Protein AF-A0A520I2W0-F1 (afdb_monomer)

Foldseek 3Di:
DDDWDWDWFFWAPVRHIDIDIPPQAVCLPVQVVVVVPFDWDADDDLAGDTWTAGDPCVCVRRVVVVCCCCCPTVVHNDDDDDDDDTDGDHDDDLQRHDLSNQDDDDPDQDPPDDDDDAFSDAPAWQFDWFKAFDVVRDRRRHPVCPVVVVVVVVVCCVPDDRRDSGHDDAADPGIHGTDGDTHDD

Sequence (185 aa):
MIRPAISARQIGTQAQPLAIVDNFHPDPDALRAFAATQAFEPGRNHYPGLRAALPPDYLAEVGPALAAVLSGVFYHNAAAALIDASYAMVTTPADRLTLAQRLPHVDAVDPGRIALVHYLSPESRDGTAFYRHRATGTETVDAARAADYYARLNAELAQGAPPARSYIAGPTPLFEQIAQVEARY

Secondary structure (DSSP, 8-state):
-PPPEEEEEEETTTTEEEEEEET-SS-HHHHHHHHTTSPPEE--TT--SEEEPPPTTHHHHHHHHHHHHHHHTS---SPPPP----EEE--S-GGG--SGGGS---S--STT---------SS----EEEEEETTT--SS--TTTHHHHHHHHHHHHHHSPPPPSS---S--SSEEEEEEE----

Solvent-accessible surface area (backbone atoms only — not comparable to full-atom values): 11572 Å² total; per-residue (Å²): 131,71,66,64,45,78,47,74,48,66,43,66,94,81,51,46,76,43,80,46,62,48,56,59,54,81,56,61,65,60,53,49,57,53,53,75,74,52,76,69,41,80,42,62,89,75,47,63,28,30,29,29,82,58,66,92,55,54,62,71,73,31,39,67,62,51,51,50,44,34,40,72,66,66,68,43,82,70,92,81,81,88,86,81,80,56,46,74,44,85,66,60,54,40,83,72,53,54,76,67,48,34,45,93,79,77,95,65,42,61,86,92,73,79,88,86,86,82,53,80,46,87,84,56,53,85,48,52,74,41,54,25,34,60,94,77,65,47,61,71,59,31,75,88,45,39,65,62,51,52,55,49,54,52,50,50,55,73,72,46,81,73,77,65,69,35,68,73,69,77,61,53,98,61,31,41,61,61,45,73,46,69,38,60,95

pLDDT: mean 93.94, std 5.13, range [59.34, 98.5]

Structure (mmCIF, N/CA/C/O backbone):
data_AF-A0A520I2W0-F1
#
_entry.id   AF-A0A520I2W0-F1
#
loop_
_atom_site.group_PDB
_atom_site.id
_atom_site.type_symbol
_atom_site.label_atom_id
_atom_site.label_alt_id
_atom_site.label_comp_id
_atom_site.label_asym_id
_atom_site.label_entity_id
_atom_site.label_seq_id
_atom_site.pdbx_PDB_ins_code
_atom_site.Cartn_x
_atom_site.Cartn_y
_atom_site.Cartn_z
_atom_site.occupancy
_atom_site.B_iso_or_equiv
_atom_site.auth_seq_id
_atom_site.auth_comp_id
_atom_site.auth_asym_id
_atom_site.auth_atom_id
_atom_site.pdbx_PDB_model_num
ATOM 1 N N . MET A 1 1 ? 5.948 -12.930 -24.747 1.00 59.34 1 MET A N 1
ATOM 2 C CA . MET A 1 1 ? 5.534 -11.746 -23.969 1.00 59.34 1 MET A CA 1
ATOM 3 C C . MET A 1 1 ? 4.499 -12.187 -22.963 1.00 59.34 1 MET A C 1
ATOM 5 O O . MET A 1 1 ? 3.447 -12.671 -23.376 1.00 59.34 1 MET A O 1
ATOM 9 N N . ILE A 1 2 ? 4.825 -12.082 -21.678 1.00 72.81 2 ILE A N 1
ATOM 10 C CA . ILE A 1 2 ? 3.853 -12.289 -20.609 1.00 72.81 2 ILE A CA 1
ATOM 11 C C . ILE A 1 2 ? 2.867 -11.116 -20.683 1.00 72.81 2 ILE A C 1
ATOM 13 O O . ILE A 1 2 ? 3.283 -9.973 -20.860 1.00 72.81 2 ILE A O 1
ATOM 17 N N . ARG A 1 3 ? 1.563 -11.401 -20.680 1.00 84.81 3 ARG A N 1
ATOM 18 C CA . ARG A 1 3 ? 0.525 -10.365 -20.730 1.00 84.81 3 ARG A CA 1
ATOM 19 C C . ARG A 1 3 ? -0.045 -10.165 -19.325 1.00 84.81 3 ARG A C 1
ATOM 21 O O . ARG A 1 3 ? -0.369 -11.176 -18.697 1.00 84.81 3 ARG A O 1
ATOM 28 N N . PRO A 1 4 ? -0.229 -8.913 -18.872 1.00 94.19 4 PRO A N 1
ATOM 29 C CA . PRO A 1 4 ? -0.910 -8.632 -17.616 1.00 94.19 4 PRO A CA 1
ATOM 30 C C . PRO A 1 4 ? -2.307 -9.257 -17.592 1.00 94.19 4 PRO A C 1
ATOM 32 O O . PRO A 1 4 ? -3.075 -9.120 -18.550 1.00 94.19 4 PRO A O 1
ATOM 35 N N . ALA A 1 5 ? -2.636 -9.933 -16.495 1.00 96.44 5 ALA A N 1
ATOM 36 C CA . ALA A 1 5 ? -3.961 -10.475 -16.237 1.00 96.44 5 ALA A CA 1
ATOM 37 C C . ALA A 1 5 ? -4.630 -9.626 -15.155 1.00 96.44 5 ALA A C 1
ATOM 39 O O . ALA A 1 5 ? -4.223 -9.638 -13.995 1.00 96.44 5 ALA A O 1
ATOM 40 N N . ILE A 1 6 ? -5.644 -8.859 -15.554 1.00 97.50 6 ILE A N 1
ATOM 41 C CA . ILE A 1 6 ? -6.350 -7.933 -14.669 1.00 97.50 6 ILE A CA 1
ATOM 42 C C . ILE A 1 6 ? -7.625 -8.608 -14.172 1.00 97.50 6 ILE A C 1
ATOM 44 O O . ILE A 1 6 ? -8.468 -9.028 -14.965 1.00 97.50 6 ILE A O 1
ATOM 48 N N . SER A 1 7 ? -7.785 -8.667 -12.855 1.00 97.56 7 SER A N 1
ATOM 49 C CA . SER A 1 7 ? -9.046 -9.004 -12.201 1.00 97.56 7 SER A CA 1
ATOM 50 C C . SER A 1 7 ? -9.452 -7.882 -11.252 1.00 97.56 7 SER A C 1
ATOM 52 O O . SER A 1 7 ? -8.621 -7.095 -10.797 1.00 97.56 7 SER A O 1
ATOM 54 N N . ALA A 1 8 ? -10.747 -7.778 -10.976 1.00 97.56 8 ALA A N 1
ATOM 55 C CA . ALA A 1 8 ? -11.279 -6.752 -10.098 1.00 97.56 8 ALA A CA 1
ATOM 56 C C . ALA A 1 8 ? -12.371 -7.318 -9.201 1.00 97.56 8 ALA A C 1
ATOM 58 O O . ALA A 1 8 ? -13.107 -8.231 -9.581 1.00 97.56 8 ALA A O 1
ATOM 59 N N . ARG A 1 9 ? -12.486 -6.744 -8.008 1.00 97.50 9 ARG A N 1
ATOM 60 C CA . ARG A 1 9 ? -13.594 -6.993 -7.087 1.00 97.50 9 ARG A CA 1
ATOM 61 C C . ARG A 1 9 ? -13.874 -5.751 -6.259 1.00 97.50 9 ARG A C 1
ATOM 63 O O . ARG A 1 9 ? -13.062 -4.833 -6.209 1.00 97.50 9 ARG A O 1
ATOM 70 N N . GLN A 1 10 ? -15.015 -5.748 -5.590 1.00 97.75 10 GLN A N 1
ATOM 71 C CA . GLN A 1 10 ? -15.357 -4.730 -4.606 1.00 97.75 10 GLN A CA 1
ATOM 72 C C . GLN A 1 10 ? -15.062 -5.248 -3.197 1.00 97.75 10 GLN A C 1
ATOM 74 O O . GLN A 1 10 ? -15.215 -6.443 -2.932 1.00 97.75 10 GLN A O 1
ATOM 79 N N . ILE A 1 11 ? -14.625 -4.359 -2.306 1.00 97.44 11 ILE A N 1
ATOM 80 C CA . ILE A 1 11 ? -14.337 -4.674 -0.903 1.00 97.44 11 ILE A CA 1
ATOM 81 C C . ILE A 1 11 ? -15.127 -3.770 0.044 1.00 97.44 11 ILE A C 1
ATOM 83 O O . ILE A 1 11 ? -15.449 -2.626 -0.285 1.00 97.44 11 ILE A O 1
ATOM 87 N N . GLY A 1 12 ? -15.410 -4.292 1.238 1.00 97.19 12 GLY A N 1
ATOM 88 C CA . GLY A 1 12 ? -16.155 -3.573 2.267 1.00 97.19 12 GLY A CA 1
ATOM 89 C C . GLY A 1 12 ? -17.640 -3.375 1.942 1.00 97.19 12 GLY A C 1
ATOM 90 O O . GLY A 1 12 ? -18.151 -3.779 0.900 1.00 97.19 12 GLY A O 1
ATOM 91 N N . THR A 1 13 ? -18.338 -2.731 2.867 1.00 96.75 13 THR A N 1
ATOM 92 C CA . THR A 1 13 ? -19.725 -2.259 2.715 1.00 96.75 13 THR A CA 1
ATOM 93 C C . THR A 1 13 ? -19.883 -1.080 1.748 1.00 96.75 13 THR A C 1
ATOM 95 O O . THR A 1 13 ? -20.939 -0.922 1.143 1.00 96.75 13 THR A O 1
ATOM 98 N N . GLN A 1 14 ? -18.841 -0.266 1.572 1.00 95.19 14 GLN A N 1
ATOM 99 C CA . GLN A 1 14 ? -18.777 0.871 0.654 1.00 95.19 14 GLN A CA 1
ATOM 100 C C . GLN A 1 14 ? -18.392 0.444 -0.769 1.00 95.19 14 GLN A C 1
ATOM 102 O O . GLN A 1 14 ? -18.220 1.307 -1.629 1.00 95.19 14 GLN A O 1
ATOM 107 N N . ALA A 1 15 ? -18.242 -0.867 -1.004 1.00 96.31 15 ALA A N 1
ATOM 108 C CA . ALA A 1 15 ? -17.988 -1.475 -2.303 1.00 96.31 15 ALA A CA 1
ATOM 109 C C . ALA A 1 15 ? -16.826 -0.821 -3.075 1.00 96.31 15 ALA A C 1
ATOM 111 O O . ALA A 1 15 ? -16.910 -0.609 -4.288 1.00 96.31 15 ALA A O 1
ATOM 112 N N . GLN A 1 16 ? -15.738 -0.486 -2.370 1.00 95.81 16 GLN A N 1
ATOM 113 C CA . GLN A 1 16 ? -14.586 0.167 -2.987 1.00 95.81 16 GLN A CA 1
ATOM 114 C C . GLN A 1 16 ? -13.940 -0.764 -4.021 1.00 95.81 16 GLN A C 1
ATOM 116 O O . GLN A 1 16 ? -13.758 -1.952 -3.730 1.00 95.81 16 GLN A O 1
ATOM 121 N N . PRO A 1 17 ? -13.604 -0.263 -5.223 1.00 97.00 17 PRO A N 1
ATOM 122 C CA . PRO A 1 17 ? -12.982 -1.072 -6.258 1.00 97.00 17 PRO A CA 1
ATOM 123 C C . PRO A 1 17 ? -11.547 -1.443 -5.875 1.00 97.00 17 PRO A C 1
ATOM 125 O O . PRO A 1 17 ? -10.761 -0.610 -5.428 1.00 97.00 17 PRO A O 1
ATOM 128 N N . LEU A 1 18 ? -11.201 -2.705 -6.107 1.00 98.00 18 LEU A N 1
ATOM 129 C CA . LEU A 1 18 ? -9.871 -3.263 -5.921 1.00 98.00 18 LEU A CA 1
ATOM 130 C C . LEU A 1 18 ? -9.468 -4.001 -7.198 1.00 98.00 18 LEU A C 1
ATOM 132 O O . LEU A 1 18 ? -10.129 -4.965 -7.591 1.00 98.00 18 LEU A O 1
ATOM 136 N N . ALA A 1 19 ? -8.376 -3.557 -7.817 1.00 98.25 19 ALA A N 1
ATOM 137 C CA . ALA A 1 19 ? -7.756 -4.217 -8.959 1.00 98.25 19 ALA A CA 1
ATOM 138 C C . ALA A 1 19 ? -6.602 -5.116 -8.498 1.00 98.25 19 ALA A C 1
ATOM 140 O O . ALA A 1 19 ? -5.820 -4.735 -7.629 1.00 98.25 19 ALA A O 1
ATOM 141 N N . ILE A 1 20 ? -6.482 -6.290 -9.111 1.00 98.00 20 ILE A N 1
ATOM 142 C CA . ILE A 1 20 ? -5.361 -7.216 -8.943 1.00 98.00 20 ILE A CA 1
ATOM 143 C C . ILE A 1 20 ? -4.796 -7.470 -10.337 1.00 98.00 20 ILE A C 1
ATOM 145 O O . ILE A 1 20 ? -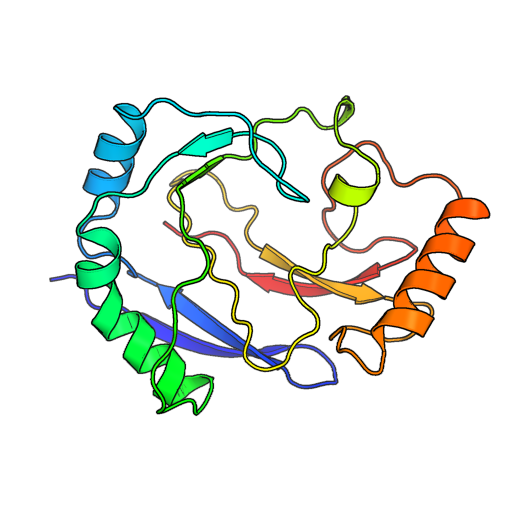5.546 -7.835 -11.247 1.00 98.00 20 ILE A O 1
ATOM 149 N N . VAL A 1 21 ? -3.492 -7.254 -10.504 1.00 97.56 21 VAL A N 1
ATOM 150 C CA . VAL A 1 21 ? -2.807 -7.426 -11.787 1.00 97.56 21 VAL A CA 1
ATOM 151 C C . VAL A 1 21 ? -1.700 -8.456 -11.627 1.00 97.56 21 VAL A C 1
ATOM 153 O O . VAL A 1 21 ? -0.629 -8.145 -11.115 1.00 97.56 21 VAL A O 1
ATOM 156 N N . ASP A 1 22 ? -1.969 -9.681 -12.069 1.00 96.00 22 ASP A N 1
ATOM 157 C CA . ASP A 1 22 ? -0.939 -10.713 -12.180 1.00 96.00 22 ASP A CA 1
ATOM 158 C C . ASP A 1 22 ? -0.114 -10.463 -13.452 1.00 96.00 22 ASP A C 1
ATOM 160 O O . ASP A 1 22 ? -0.630 -9.939 -14.447 1.00 96.00 22 ASP A O 1
ATOM 164 N N . ASN A 1 23 ? 1.161 -10.864 -13.445 1.00 94.75 23 ASN A N 1
ATOM 165 C CA . ASN A 1 23 ? 2.096 -10.626 -14.549 1.00 94.75 23 ASN A CA 1
ATOM 166 C C . ASN A 1 23 ? 2.242 -9.134 -14.915 1.00 94.75 23 ASN A C 1
ATOM 168 O O . ASN A 1 23 ? 2.185 -8.757 -16.089 1.00 94.75 23 ASN A O 1
ATOM 172 N N . PHE A 1 24 ? 2.352 -8.274 -13.899 1.00 96.06 24 PHE A N 1
ATOM 173 C CA . PHE A 1 24 ? 2.289 -6.821 -14.062 1.00 96.06 24 PHE A CA 1
ATOM 174 C C . PHE A 1 24 ? 3.468 -6.240 -14.857 1.00 96.06 24 PHE A C 1
ATOM 176 O O . PHE A 1 24 ? 3.260 -5.369 -15.702 1.00 96.06 24 PHE A O 1
ATOM 183 N N . HIS A 1 25 ? 4.683 -6.739 -14.613 1.00 95.50 25 HIS A N 1
ATOM 184 C CA . HIS A 1 25 ? 5.900 -6.336 -15.316 1.00 95.50 25 HIS A CA 1
ATOM 185 C C . HIS A 1 25 ? 6.343 -7.416 -16.315 1.00 95.50 25 HIS A C 1
ATOM 187 O O . HIS A 1 25 ? 6.259 -8.600 -15.984 1.00 95.50 25 HIS A O 1
ATOM 193 N N . PRO A 1 26 ? 6.842 -7.058 -17.514 1.00 93.25 26 PRO A N 1
ATOM 194 C CA . PRO A 1 26 ? 7.310 -8.042 -18.493 1.00 93.25 26 PRO A CA 1
ATOM 195 C C . PRO A 1 26 ? 8.554 -8.823 -18.041 1.00 93.25 26 PRO A C 1
ATOM 197 O O . PRO A 1 26 ? 8.730 -9.963 -18.469 1.00 93.25 26 PRO A O 1
ATOM 200 N N . ASP A 1 27 ? 9.391 -8.217 -17.195 1.00 95.19 27 ASP A N 1
ATOM 201 C CA . ASP A 1 27 ? 10.601 -8.825 -16.631 1.00 95.19 27 ASP A CA 1
ATOM 202 C C . ASP A 1 27 ? 10.787 -8.401 -15.160 1.00 95.19 27 ASP A C 1
ATOM 204 O O . ASP A 1 27 ? 11.441 -7.395 -14.868 1.00 95.19 27 ASP A O 1
ATOM 208 N N . PRO A 1 28 ? 10.136 -9.080 -14.202 1.00 94.75 28 PRO A N 1
ATOM 209 C CA . PRO A 1 28 ? 10.262 -8.732 -12.792 1.00 94.75 28 PRO A CA 1
ATOM 210 C C . PRO A 1 28 ? 11.617 -9.157 -12.197 1.00 94.75 28 PRO A C 1
ATOM 212 O O . PRO A 1 28 ? 11.970 -8.702 -11.105 1.00 94.75 28 PRO A O 1
ATOM 215 N N . ASP A 1 29 ? 12.388 -10.024 -12.863 1.00 96.00 29 ASP A N 1
ATOM 216 C CA . ASP A 1 29 ? 13.719 -10.444 -12.403 1.00 96.00 29 ASP A CA 1
ATOM 217 C C . ASP A 1 29 ? 14.751 -9.346 -12.683 1.00 96.00 29 ASP A C 1
ATOM 219 O O . ASP A 1 29 ? 15.567 -9.033 -11.810 1.00 96.00 29 ASP A O 1
ATOM 223 N N . ALA A 1 30 ? 14.657 -8.673 -13.835 1.00 96.12 30 ALA A N 1
ATOM 224 C CA . ALA A 1 30 ? 15.461 -7.489 -14.136 1.00 96.12 30 ALA A CA 1
ATOM 225 C C . ALA A 1 30 ? 15.242 -6.359 -13.114 1.00 96.12 30 ALA A C 1
ATOM 227 O O . ALA A 1 30 ? 16.210 -5.730 -12.679 1.00 96.12 30 ALA A O 1
ATOM 228 N N . LEU A 1 31 ? 14.002 -6.144 -12.653 1.00 97.00 31 LEU A N 1
ATOM 229 C CA . LEU A 1 31 ? 13.715 -5.170 -11.590 1.00 97.00 31 LEU A CA 1
ATOM 230 C C . LEU A 1 31 ? 14.435 -5.516 -10.284 1.00 97.00 31 LEU A C 1
ATOM 232 O O . LEU A 1 31 ? 15.017 -4.641 -9.644 1.00 97.00 31 LEU A O 1
ATOM 236 N N . ARG A 1 32 ? 14.443 -6.795 -9.893 1.00 96.69 32 ARG A N 1
ATOM 237 C CA . ARG A 1 32 ? 15.161 -7.254 -8.694 1.00 96.69 32 ARG A CA 1
ATOM 238 C C . ARG A 1 32 ? 16.670 -7.101 -8.849 1.00 96.69 32 ARG A C 1
ATOM 240 O O . ARG A 1 32 ? 17.327 -6.639 -7.916 1.00 96.69 32 ARG A O 1
ATOM 247 N N . ALA A 1 33 ? 17.211 -7.448 -10.016 1.00 97.19 33 ALA A N 1
ATOM 248 C CA . ALA A 1 33 ? 18.625 -7.261 -10.321 1.00 97.19 33 ALA A CA 1
ATOM 249 C C . ALA A 1 33 ? 19.020 -5.779 -10.240 1.00 97.19 33 ALA A C 1
ATOM 251 O O . ALA A 1 33 ? 20.020 -5.450 -9.609 1.00 97.19 33 ALA A O 1
ATOM 252 N N . PHE A 1 34 ? 18.199 -4.879 -10.791 1.00 97.81 34 PHE A N 1
ATOM 253 C CA . PHE A 1 34 ? 18.407 -3.438 -10.674 1.00 97.81 34 PHE A CA 1
ATOM 254 C C . PHE A 1 34 ? 18.290 -2.954 -9.225 1.00 97.81 34 PHE A C 1
ATOM 256 O O . PHE A 1 34 ? 19.108 -2.153 -8.779 1.00 97.81 34 PHE A O 1
ATOM 263 N N . ALA A 1 35 ? 17.299 -3.436 -8.468 1.00 97.06 35 ALA A N 1
ATOM 264 C CA . ALA A 1 35 ? 17.145 -3.088 -7.058 1.00 97.06 35 ALA A CA 1
ATOM 265 C C . ALA A 1 35 ? 18.404 -3.459 -6.256 1.00 97.06 35 ALA A C 1
ATOM 267 O O . ALA A 1 35 ? 18.859 -2.664 -5.439 1.00 97.06 35 ALA A O 1
ATOM 268 N N . ALA A 1 36 ? 19.025 -4.609 -6.540 1.00 96.56 36 ALA A N 1
ATOM 269 C CA . ALA A 1 36 ? 20.257 -5.046 -5.881 1.00 96.56 36 ALA A CA 1
ATOM 270 C C . ALA A 1 36 ? 21.469 -4.124 -6.129 1.00 96.56 36 ALA A C 1
ATOM 272 O O . ALA A 1 36 ? 22.441 -4.195 -5.378 1.00 96.56 36 ALA A O 1
ATOM 273 N N . THR A 1 37 ? 21.425 -3.248 -7.140 1.00 96.94 37 THR A N 1
ATOM 274 C CA . THR A 1 37 ? 22.477 -2.248 -7.392 1.00 96.94 37 THR A CA 1
ATOM 275 C C . THR A 1 37 ? 22.183 -0.886 -6.763 1.00 96.94 37 THR A C 1
ATOM 277 O O . THR A 1 37 ? 23.006 0.020 -6.891 1.00 96.94 37 THR A O 1
ATOM 280 N N . GLN A 1 38 ? 21.019 -0.696 -6.134 1.00 97.25 38 GLN A N 1
ATOM 281 C CA . GLN A 1 38 ? 20.628 0.596 -5.571 1.00 97.25 38 GLN A CA 1
ATOM 282 C C . GLN A 1 38 ? 21.118 0.778 -4.135 1.00 97.25 38 GLN A C 1
ATOM 284 O O . GLN A 1 38 ? 21.171 -0.161 -3.341 1.00 97.25 38 GLN A O 1
ATOM 289 N N . ALA A 1 39 ? 21.391 2.032 -3.779 1.00 95.44 39 ALA A N 1
ATOM 290 C CA . ALA A 1 39 ? 21.514 2.432 -2.387 1.00 95.44 39 ALA A CA 1
ATOM 291 C C . ALA A 1 39 ? 20.113 2.609 -1.788 1.00 95.44 39 ALA A C 1
ATOM 293 O O . ALA A 1 39 ? 19.331 3.452 -2.230 1.00 95.44 39 ALA A O 1
ATOM 294 N N . PHE A 1 40 ? 19.797 1.789 -0.790 1.00 96.56 40 PHE A N 1
ATOM 295 C CA . PHE A 1 40 ? 18.552 1.881 -0.045 1.00 96.56 40 PHE A CA 1
ATOM 296 C C . PHE A 1 40 ? 18.708 2.842 1.131 1.00 96.56 40 PHE A C 1
ATOM 298 O O . PHE A 1 40 ? 19.599 2.688 1.964 1.00 96.56 40 PHE A O 1
ATOM 305 N N . GLU A 1 41 ? 17.796 3.799 1.215 1.00 95.00 41 GLU A N 1
ATOM 306 C CA . GLU A 1 41 ? 17.757 4.835 2.244 1.00 95.00 41 GLU A CA 1
ATOM 307 C C . GLU A 1 41 ? 16.580 4.586 3.198 1.00 95.00 41 GLU A C 1
ATOM 309 O O . GLU A 1 41 ? 15.617 3.907 2.819 1.00 95.00 41 GLU A O 1
ATOM 314 N N . PRO A 1 42 ? 16.601 5.129 4.429 1.00 93.00 42 PRO A N 1
ATOM 315 C CA . PRO A 1 42 ? 15.457 5.054 5.328 1.00 93.00 42 PRO A CA 1
ATOM 316 C C . PRO A 1 42 ? 14.155 5.520 4.662 1.00 93.00 42 PRO A C 1
ATOM 318 O O . PRO A 1 42 ? 14.101 6.549 3.982 1.00 93.00 42 PRO A O 1
ATOM 321 N N . GLY A 1 43 ? 13.089 4.748 4.879 1.00 84.88 43 GLY A N 1
ATOM 322 C CA . GLY A 1 43 ? 11.741 5.077 4.435 1.00 84.88 43 GLY A CA 1
ATOM 323 C C . GLY A 1 43 ? 11.208 6.375 5.050 1.00 84.88 43 GLY A C 1
ATOM 324 O O . GLY A 1 43 ? 11.809 6.985 5.935 1.00 84.88 43 GLY A O 1
ATOM 325 N N . ARG A 1 44 ? 10.043 6.811 4.567 1.00 82.56 44 ARG A N 1
ATOM 326 C CA . ARG A 1 44 ? 9.380 8.050 5.002 1.00 82.56 44 ARG A CA 1
ATOM 327 C C . ARG A 1 44 ? 7.957 7.753 5.473 1.00 82.56 44 ARG A C 1
ATOM 329 O O . ARG A 1 44 ? 7.345 6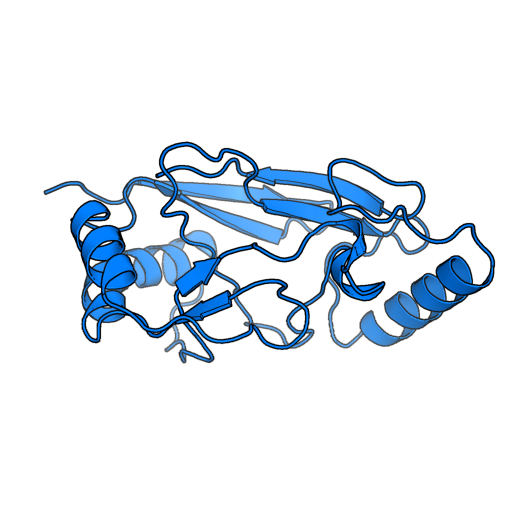.776 5.044 1.00 82.56 44 ARG A O 1
ATOM 336 N N . ASN A 1 45 ? 7.407 8.660 6.279 1.00 78.38 45 ASN A N 1
ATOM 337 C CA . ASN A 1 45 ? 6.015 8.644 6.736 1.00 78.38 45 ASN A CA 1
ATOM 338 C C . ASN A 1 45 ? 5.645 7.337 7.469 1.00 78.38 45 ASN A C 1
ATOM 340 O O . ASN A 1 45 ? 6.370 6.885 8.354 1.00 78.38 45 ASN A O 1
ATOM 344 N N . HIS A 1 46 ? 4.502 6.746 7.117 1.00 79.56 46 HIS A N 1
ATOM 345 C CA . HIS A 1 46 ? 3.948 5.545 7.740 1.00 79.56 46 HIS A CA 1
ATOM 346 C C . HIS A 1 46 ? 4.585 4.238 7.250 1.00 79.56 46 HIS A C 1
ATOM 348 O O . HIS A 1 46 ? 4.270 3.185 7.791 1.00 79.56 46 HIS A O 1
ATOM 354 N N . TYR A 1 47 ? 5.506 4.290 6.283 1.00 85.31 47 TYR A N 1
ATOM 355 C CA . TYR A 1 47 ? 6.132 3.108 5.694 1.00 85.31 47 TYR A CA 1
ATOM 356 C C . TYR A 1 47 ? 7.457 2.784 6.400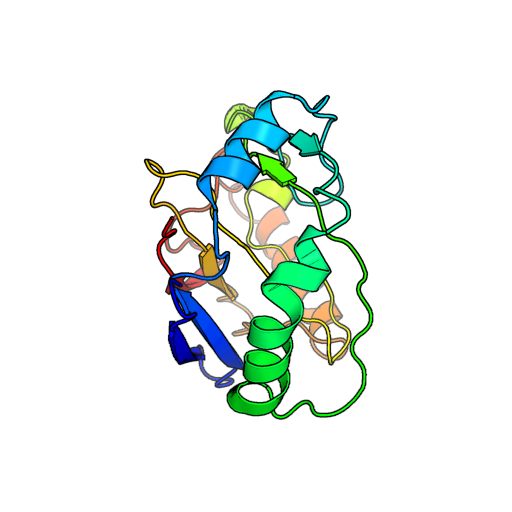 1.00 85.31 47 TYR A C 1
ATOM 358 O O . TYR A 1 47 ? 8.431 3.524 6.229 1.00 85.31 47 TYR A O 1
ATOM 366 N N . PRO A 1 48 ? 7.524 1.715 7.217 1.00 89.69 48 PRO A N 1
ATOM 367 C CA . PRO A 1 48 ? 8.765 1.298 7.858 1.00 89.69 48 PRO A CA 1
ATOM 368 C C . PRO A 1 48 ? 9.764 0.722 6.849 1.00 89.69 48 PRO A C 1
ATOM 370 O O . PRO A 1 48 ? 9.397 0.226 5.786 1.00 89.69 48 PRO A O 1
ATOM 373 N N . GLY A 1 49 ? 11.037 0.716 7.236 1.00 94.31 49 GLY A N 1
ATOM 374 C CA . GLY A 1 49 ? 12.111 0.073 6.491 1.00 94.31 49 GLY A CA 1
ATOM 375 C C . GLY A 1 49 ? 12.841 1.009 5.536 1.00 94.31 49 GLY A C 1
ATOM 376 O O . GLY A 1 49 ? 13.233 2.110 5.927 1.00 94.31 49 GLY A O 1
ATOM 377 N N . LEU A 1 50 ? 13.084 0.535 4.316 1.00 95.62 50 LEU A N 1
ATOM 378 C CA . LEU A 1 50 ? 13.979 1.162 3.348 1.00 95.62 50 LEU A CA 1
ATOM 379 C C . LEU A 1 50 ? 13.286 1.441 2.014 1.00 95.62 50 LEU A C 1
ATOM 381 O O . LEU A 1 50 ? 12.357 0.729 1.629 1.00 95.62 50 LEU A O 1
ATOM 385 N N . ARG A 1 51 ? 13.775 2.445 1.283 1.00 96.44 51 ARG A N 1
ATOM 386 C CA . ARG A 1 51 ? 13.299 2.822 -0.053 1.00 96.44 51 ARG A CA 1
ATOM 387 C C . ARG A 1 51 ? 14.461 3.103 -1.005 1.00 96.44 51 ARG A C 1
ATOM 389 O O . ARG A 1 51 ? 15.529 3.525 -0.573 1.00 96.44 51 ARG A O 1
ATOM 396 N N . ALA A 1 52 ? 14.230 2.897 -2.299 1.00 96.88 52 ALA A N 1
ATOM 397 C CA . ALA A 1 52 ? 15.185 3.217 -3.362 1.00 96.88 52 ALA A CA 1
ATOM 398 C C . ALA A 1 52 ? 14.464 3.655 -4.646 1.00 96.88 52 ALA A C 1
ATOM 400 O O . ALA A 1 52 ? 13.283 3.358 -4.838 1.00 96.88 52 ALA A O 1
ATOM 401 N N . ALA A 1 53 ? 15.166 4.364 -5.530 1.00 95.81 53 ALA A N 1
ATOM 402 C CA . ALA A 1 53 ? 14.613 4.803 -6.809 1.00 95.81 53 ALA A CA 1
ATOM 403 C C . ALA A 1 53 ? 14.309 3.616 -7.741 1.00 95.81 53 ALA A C 1
ATOM 405 O O . ALA A 1 53 ? 15.025 2.614 -7.744 1.00 95.81 53 ALA A O 1
ATOM 406 N N . LEU A 1 54 ? 13.248 3.748 -8.538 1.00 97.00 54 LEU A N 1
ATOM 407 C CA . LEU A 1 54 ? 12.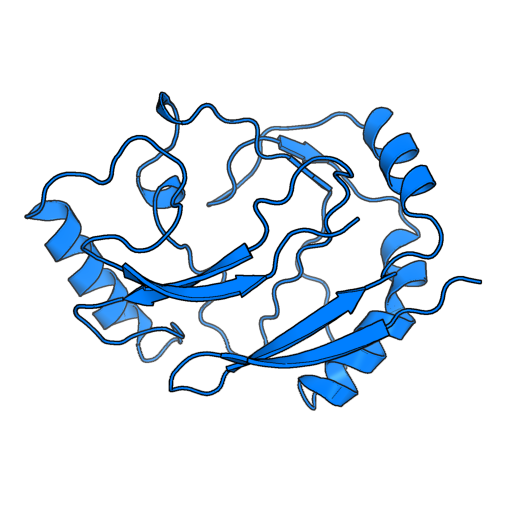912 2.794 -9.596 1.00 97.00 54 LEU A CA 1
ATOM 408 C C . LEU A 1 54 ? 13.785 3.023 -10.843 1.00 97.00 54 LEU A C 1
ATOM 410 O O . LEU A 1 54 ? 14.311 4.127 -11.020 1.00 97.00 54 LEU A O 1
ATOM 414 N N . PRO A 1 55 ? 13.903 2.020 -11.731 1.00 97.19 55 PRO A N 1
ATOM 415 C CA . PRO A 1 55 ? 14.419 2.218 -13.077 1.00 97.19 55 PRO A CA 1
ATOM 416 C C . PRO A 1 55 ? 13.653 3.337 -13.805 1.00 97.19 55 PRO A C 1
ATOM 418 O O . PRO A 1 55 ? 12.431 3.432 -13.644 1.00 97.19 55 PRO A O 1
ATOM 421 N N . PRO A 1 56 ? 14.324 4.180 -14.611 1.00 93.94 56 PRO A N 1
ATOM 422 C CA . PRO A 1 56 ? 13.672 5.290 -15.314 1.00 93.94 56 PRO A CA 1
ATOM 423 C C . PRO A 1 56 ? 12.544 4.871 -16.270 1.00 93.94 56 PRO A C 1
ATOM 425 O O . PRO A 1 56 ? 11.627 5.648 -16.527 1.00 93.94 56 PRO A O 1
ATOM 428 N N . ASP A 1 57 ? 12.618 3.657 -16.804 1.00 95.25 57 ASP A N 1
ATOM 429 C CA . ASP A 1 57 ? 11.688 3.060 -17.761 1.00 95.25 57 ASP A CA 1
ATOM 430 C C . ASP A 1 57 ? 10.515 2.314 -17.112 1.00 95.25 57 ASP A C 1
ATOM 432 O O . ASP A 1 57 ? 9.518 2.074 -17.793 1.00 95.25 57 ASP A O 1
ATOM 436 N N . TYR A 1 58 ? 10.554 2.055 -15.800 1.00 97.00 58 TYR A N 1
ATOM 437 C CA . TYR A 1 58 ? 9.539 1.268 -15.086 1.00 97.00 58 TYR A CA 1
ATOM 438 C C . TYR A 1 58 ? 8.095 1.668 -15.435 1.00 97.00 58 TYR A C 1
ATOM 440 O O . TYR A 1 58 ? 7.268 0.829 -15.788 1.00 97.00 58 TYR A O 1
ATOM 448 N N . LEU A 1 59 ? 7.771 2.967 -15.375 1.00 94.62 59 LEU A N 1
ATOM 449 C CA . LEU A 1 59 ? 6.411 3.454 -15.648 1.00 94.62 59 LEU A CA 1
ATOM 450 C C . LEU A 1 59 ? 6.022 3.363 -17.122 1.00 94.62 59 LEU A C 1
ATOM 452 O O . LEU A 1 59 ? 4.838 3.217 -17.423 1.00 94.62 59 LEU A O 1
ATOM 456 N N . ALA A 1 60 ? 6.990 3.457 -18.034 1.00 94.12 60 ALA A N 1
ATOM 457 C CA . ALA A 1 60 ? 6.732 3.262 -19.454 1.00 94.12 60 ALA A CA 1
ATOM 458 C C . ALA A 1 60 ? 6.382 1.793 -19.736 1.00 94.12 60 ALA A C 1
ATOM 460 O O . ALA A 1 60 ? 5.456 1.528 -20.504 1.00 94.12 60 ALA A O 1
ATOM 461 N N . GLU A 1 61 ? 7.056 0.854 -19.065 1.00 95.19 61 GLU A N 1
ATOM 462 C CA . GLU A 1 61 ? 6.821 -0.585 -19.223 1.00 95.19 61 GLU A CA 1
ATOM 463 C C . GLU A 1 61 ? 5.463 -1.030 -18.662 1.00 95.19 61 GLU A C 1
ATOM 465 O O . GLU A 1 61 ? 4.759 -1.812 -19.305 1.00 95.19 61 GLU A O 1
ATOM 470 N N . VAL A 1 62 ? 5.038 -0.493 -17.511 1.00 95.56 62 VAL A N 1
ATOM 471 C CA . VAL A 1 62 ? 3.744 -0.860 -16.893 1.00 95.56 62 VAL A CA 1
ATOM 472 C C . VAL A 1 62 ? 2.577 0.056 -17.273 1.00 95.56 62 VAL A C 1
ATOM 474 O O . VAL A 1 62 ? 1.419 -0.245 -16.971 1.00 95.56 62 VAL A O 1
ATOM 477 N N . GLY A 1 63 ? 2.850 1.172 -17.952 1.00 94.62 63 GLY A N 1
ATOM 478 C CA . GLY A 1 63 ? 1.870 2.199 -18.312 1.00 94.62 63 GLY A CA 1
ATOM 479 C C . GLY A 1 63 ? 0.604 1.664 -18.997 1.00 94.62 63 GLY A C 1
ATOM 480 O O . GLY A 1 63 ? -0.496 2.021 -18.569 1.00 94.62 63 GLY A O 1
ATOM 481 N N . PRO A 1 64 ? 0.702 0.767 -20.000 1.00 94.06 64 PRO A N 1
ATOM 482 C CA . PRO A 1 64 ? -0.476 0.175 -20.635 1.00 94.06 64 PRO A CA 1
ATOM 483 C C . PRO A 1 64 ? -1.371 -0.615 -19.667 1.00 94.06 64 PRO A C 1
ATOM 485 O O . PRO A 1 64 ? -2.597 -0.518 -19.748 1.00 94.06 64 PRO A O 1
ATOM 488 N N . ALA A 1 65 ? -0.781 -1.364 -18.728 1.00 95.50 65 ALA A N 1
ATOM 489 C CA . ALA A 1 65 ? -1.533 -2.107 -17.715 1.00 95.50 65 ALA A CA 1
ATOM 490 C C . ALA A 1 65 ? -2.232 -1.153 -16.736 1.00 95.50 65 ALA A C 1
ATOM 492 O O . ALA A 1 65 ? -3.411 -1.333 -16.432 1.00 95.50 65 ALA A O 1
ATOM 493 N N . LEU A 1 66 ? -1.533 -0.097 -16.304 1.00 95.62 66 LEU A N 1
ATOM 494 C CA . LEU A 1 66 ? -2.106 0.947 -15.453 1.00 95.62 66 LEU A CA 1
ATOM 495 C C . LEU A 1 66 ? -3.277 1.658 -16.133 1.00 95.62 66 LEU A C 1
ATOM 497 O O . LEU A 1 66 ? -4.327 1.817 -15.518 1.00 95.62 66 LEU A O 1
ATOM 501 N N . ALA A 1 67 ? -3.142 2.030 -17.407 1.00 94.94 67 ALA A N 1
ATOM 502 C CA . ALA A 1 67 ? -4.216 2.669 -18.164 1.00 94.94 67 ALA A CA 1
ATOM 503 C C . ALA A 1 67 ? -5.461 1.770 -18.271 1.00 94.94 67 ALA A C 1
ATOM 505 O O . ALA A 1 67 ? -6.583 2.240 -18.071 1.00 94.94 67 ALA A O 1
ATOM 506 N N . ALA A 1 68 ? -5.269 0.470 -18.522 1.00 95.69 68 ALA A N 1
ATOM 507 C CA . ALA A 1 68 ? -6.361 -0.499 -18.565 1.00 95.69 68 ALA A CA 1
ATOM 508 C C . ALA A 1 68 ? -7.067 -0.643 -17.204 1.00 95.69 68 ALA A C 1
ATOM 510 O O . ALA A 1 68 ? -8.294 -0.701 -17.158 1.00 95.69 68 ALA A O 1
ATOM 511 N N . VAL A 1 69 ? -6.317 -0.647 -16.097 1.00 97.31 69 VAL A N 1
ATOM 512 C CA . VAL A 1 69 ? -6.881 -0.678 -14.738 1.00 97.31 69 VAL A CA 1
ATOM 513 C C . VAL A 1 69 ? -7.648 0.606 -14.418 1.00 97.31 69 VAL A C 1
ATOM 515 O O . VAL A 1 69 ? -8.784 0.538 -13.948 1.00 97.31 69 VAL A O 1
ATOM 518 N N . LEU A 1 70 ? -7.062 1.774 -14.692 1.00 96.25 70 LEU A N 1
ATOM 519 C CA . LEU A 1 70 ? -7.696 3.069 -14.431 1.00 96.25 70 LEU A CA 1
ATOM 520 C C . LEU A 1 70 ? -9.020 3.197 -15.188 1.00 96.25 70 LEU A C 1
ATOM 522 O O . LEU A 1 70 ? -10.043 3.507 -14.580 1.00 96.25 70 LEU A O 1
ATOM 526 N N . SER A 1 71 ? -9.023 2.878 -16.482 1.00 95.75 71 SER A N 1
ATOM 527 C CA . SER A 1 71 ? -10.222 2.957 -17.319 1.00 95.75 71 SER A CA 1
ATOM 528 C C . SER A 1 71 ? -11.241 1.860 -16.991 1.00 95.75 71 SER A C 1
ATOM 530 O O . SER A 1 71 ? -12.425 2.146 -16.832 1.00 95.75 71 SER A O 1
ATOM 532 N N . GLY A 1 72 ? -10.797 0.607 -16.860 1.00 96.06 72 GLY A N 1
ATOM 533 C CA . GLY A 1 72 ? -11.688 -0.551 -16.764 1.00 96.06 72 GLY A CA 1
ATOM 534 C C . GLY A 1 72 ? -12.199 -0.866 -15.358 1.00 96.06 72 GLY A C 1
ATOM 535 O O . GLY A 1 72 ? -13.303 -1.384 -15.223 1.00 96.06 72 GLY A O 1
ATOM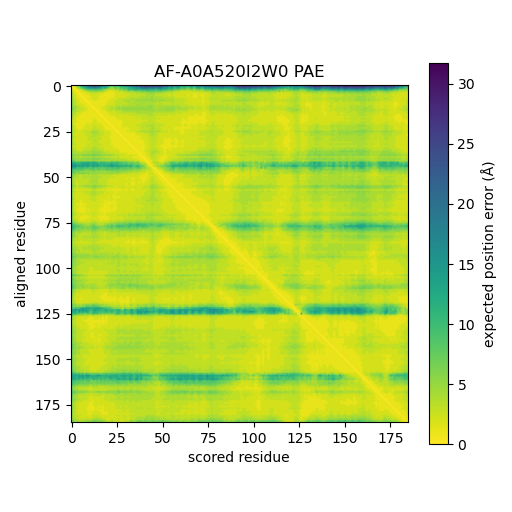 536 N N . VAL A 1 73 ? -11.418 -0.571 -14.314 1.00 96.56 73 VAL A N 1
ATOM 537 C CA . VAL A 1 73 ? -11.773 -0.894 -12.918 1.00 96.56 73 VAL A CA 1
ATOM 538 C C . VAL A 1 73 ? -12.215 0.346 -12.156 1.00 96.56 73 VAL A C 1
ATOM 540 O O . VAL A 1 73 ? -13.217 0.313 -11.444 1.00 96.56 73 VAL A O 1
ATOM 543 N N . PHE A 1 74 ? -11.478 1.445 -12.314 1.00 95.44 74 PHE A N 1
ATOM 544 C CA . PHE A 1 74 ? -11.759 2.698 -11.612 1.00 95.44 74 PHE A CA 1
ATOM 545 C C . PHE A 1 74 ? -12.623 3.669 -12.430 1.00 95.44 74 PHE A C 1
ATOM 547 O O . PHE A 1 74 ? -12.972 4.733 -11.923 1.00 95.44 74 PHE A O 1
ATOM 554 N N . TYR A 1 75 ? -12.979 3.319 -13.674 1.00 93.31 75 TYR A N 1
ATOM 555 C CA . TYR A 1 75 ? -13.754 4.161 -14.598 1.00 93.31 75 TYR A CA 1
ATOM 556 C C . TYR A 1 75 ? -13.172 5.573 -14.772 1.00 93.31 75 TYR A C 1
ATOM 558 O O . TYR A 1 75 ? -13.887 6.544 -15.030 1.00 93.31 75 TYR A O 1
ATOM 566 N N . HIS A 1 76 ? -11.850 5.687 -14.642 1.00 92.31 76 HIS A N 1
ATOM 567 C CA . HIS A 1 76 ? -11.104 6.928 -14.739 1.00 92.31 76 HIS A CA 1
ATOM 568 C C . HIS A 1 76 ? -10.394 7.010 -16.092 1.00 92.31 76 HIS A C 1
ATOM 570 O O . HIS A 1 76 ? -9.410 6.318 -16.338 1.00 92.31 76 HIS A O 1
ATOM 576 N N . ASN A 1 77 ? -10.900 7.881 -16.968 1.00 88.25 77 ASN A N 1
ATOM 577 C CA . ASN A 1 77 ? -10.386 8.065 -18.332 1.00 88.25 77 ASN A CA 1
ATOM 578 C C . ASN A 1 77 ? -9.593 9.371 -18.519 1.00 88.25 77 ASN A C 1
ATOM 580 O O . ASN A 1 77 ? -9.191 9.692 -19.636 1.00 88.25 77 ASN A O 1
ATOM 584 N N . ALA A 1 78 ? -9.405 10.149 -17.451 1.00 88.25 78 ALA A N 1
ATOM 585 C CA . ALA A 1 78 ? -8.607 11.368 -17.490 1.00 88.25 78 ALA A CA 1
ATOM 586 C C . ALA A 1 78 ? -7.119 11.066 -17.251 1.00 88.25 78 ALA A C 1
ATOM 588 O O . ALA A 1 78 ? -6.733 9.950 -16.898 1.00 88.25 78 ALA A O 1
ATOM 589 N N . ALA A 1 79 ? -6.272 12.074 -17.463 1.00 86.31 79 ALA A N 1
ATOM 590 C CA . ALA A 1 79 ? -4.851 11.963 -17.170 1.00 86.31 79 ALA A CA 1
ATOM 591 C C . ALA A 1 79 ? -4.624 11.755 -15.663 1.00 86.31 79 ALA A C 1
ATOM 593 O O . ALA A 1 79 ? -5.129 12.522 -14.843 1.00 86.31 79 ALA A O 1
ATOM 594 N N . ALA A 1 80 ? -3.818 10.751 -15.316 1.00 89.56 80 ALA A N 1
ATOM 595 C CA . ALA A 1 80 ? -3.350 10.521 -13.956 1.00 89.56 80 ALA A CA 1
ATOM 596 C C . ALA A 1 80 ? -1.950 11.119 -13.772 1.00 89.56 80 ALA A C 1
ATOM 598 O O . ALA A 1 80 ? -1.090 10.999 -14.645 1.00 89.56 80 ALA A O 1
ATOM 599 N N . ALA A 1 81 ? -1.716 11.748 -12.622 1.00 92.31 81 ALA A N 1
ATOM 600 C CA . ALA A 1 81 ? -0.401 12.242 -12.237 1.00 92.31 81 ALA A CA 1
ATOM 601 C C . ALA A 1 81 ? 0.260 11.261 -11.265 1.00 92.31 81 ALA A C 1
ATOM 603 O O . ALA A 1 81 ? -0.351 10.856 -10.273 1.00 92.31 81 ALA A O 1
ATOM 604 N N . LEU A 1 82 ? 1.521 10.918 -11.524 1.00 93.00 82 LEU A N 1
ATOM 605 C CA . LEU A 1 82 ? 2.337 10.202 -10.554 1.00 93.00 82 LEU A CA 1
ATOM 606 C C . LEU A 1 82 ? 2.711 11.148 -9.408 1.00 93.00 82 LEU A C 1
ATOM 608 O O . LEU A 1 82 ? 3.270 12.216 -9.647 1.00 93.00 82 LEU A O 1
ATOM 612 N N . ILE A 1 83 ? 2.429 10.735 -8.173 1.00 92.81 83 ILE A N 1
ATOM 613 C CA . ILE A 1 83 ? 2.812 11.480 -6.966 1.00 92.81 83 ILE A CA 1
ATOM 614 C C . ILE A 1 83 ? 4.147 10.965 -6.425 1.00 92.81 83 ILE A C 1
ATOM 616 O O . ILE A 1 83 ? 5.050 11.750 -6.157 1.00 92.81 83 ILE A O 1
ATOM 620 N N . ASP A 1 84 ? 4.255 9.648 -6.251 1.00 92.12 84 ASP A N 1
ATOM 621 C CA . ASP A 1 84 ? 5.426 8.975 -5.695 1.00 92.12 84 ASP A CA 1
ATOM 622 C C . ASP A 1 84 ? 5.458 7.520 -6.187 1.00 92.12 84 ASP A C 1
ATOM 624 O O . ASP A 1 84 ? 4.412 6.876 -6.294 1.00 92.12 84 ASP A O 1
ATOM 628 N N . ALA A 1 85 ? 6.651 7.013 -6.492 1.00 94.44 85 ALA A N 1
ATOM 629 C CA . ALA A 1 85 ? 6.899 5.605 -6.783 1.00 94.44 85 ALA A CA 1
ATOM 630 C C . ALA A 1 85 ? 8.366 5.271 -6.501 1.00 94.44 85 ALA A C 1
ATOM 632 O O . ALA A 1 85 ? 9.285 5.968 -6.928 1.00 94.44 85 ALA A O 1
ATOM 633 N N . SER A 1 86 ? 8.586 4.184 -5.774 1.00 95.88 86 SER A N 1
ATOM 634 C CA . SER A 1 86 ? 9.913 3.737 -5.354 1.00 95.88 86 SER A CA 1
ATOM 635 C C . SER A 1 86 ? 9.887 2.248 -5.056 1.00 95.88 86 SER A C 1
ATOM 637 O O . SER A 1 86 ? 8.841 1.729 -4.661 1.00 95.88 86 SER A O 1
ATOM 639 N N . TYR A 1 87 ? 11.046 1.597 -5.070 1.00 96.81 87 TYR A N 1
ATOM 640 C CA . TYR A 1 87 ? 11.192 0.360 -4.312 1.00 96.81 87 TYR A CA 1
ATOM 641 C C . TYR A 1 87 ? 10.958 0.627 -2.825 1.00 96.81 87 TYR A C 1
ATOM 643 O O . TYR A 1 87 ? 11.336 1.681 -2.307 1.00 96.81 87 TYR A O 1
ATOM 651 N N . ALA A 1 88 ? 10.363 -0.345 -2.142 1.00 94.44 88 ALA A N 1
ATOM 652 C CA . ALA A 1 88 ? 10.174 -0.332 -0.702 1.00 94.44 88 ALA A CA 1
ATOM 653 C C . ALA A 1 88 ? 10.447 -1.727 -0.135 1.00 94.44 88 ALA A C 1
ATOM 655 O O . ALA A 1 88 ? 10.040 -2.732 -0.717 1.00 94.44 88 ALA A O 1
ATOM 656 N N . MET A 1 89 ? 11.134 -1.781 1.002 1.00 93.19 89 MET A N 1
ATOM 657 C CA . MET A 1 89 ? 11.433 -3.020 1.709 1.00 93.19 89 MET A CA 1
ATOM 658 C C . MET A 1 89 ? 11.144 -2.839 3.193 1.00 93.19 89 MET A C 1
ATOM 660 O O . MET A 1 89 ? 11.712 -1.965 3.848 1.00 93.19 89 MET A O 1
ATOM 664 N N . VAL A 1 90 ? 10.272 -3.688 3.726 1.00 91.69 90 VAL A N 1
ATOM 665 C CA . VAL A 1 90 ? 9.891 -3.677 5.137 1.00 91.69 90 VAL A CA 1
ATOM 666 C C . VAL A 1 90 ? 10.982 -4.378 5.946 1.00 91.69 90 VAL A C 1
ATOM 668 O O . VAL A 1 90 ? 11.043 -5.600 5.999 1.00 91.69 90 VAL A O 1
ATOM 671 N N . THR A 1 91 ? 11.879 -3.597 6.547 1.00 93.06 91 THR A N 1
ATOM 672 C CA . THR A 1 91 ? 13.045 -4.118 7.288 1.00 93.06 91 THR A CA 1
ATOM 673 C C . THR A 1 91 ? 13.079 -3.696 8.752 1.00 93.06 91 THR A C 1
ATOM 675 O O . THR A 1 91 ? 13.924 -4.172 9.509 1.00 93.06 91 THR A O 1
ATOM 678 N N . THR A 1 92 ? 12.186 -2.801 9.187 1.00 94.56 92 THR A N 1
ATOM 679 C CA . THR A 1 92 ? 12.159 -2.355 10.583 1.00 94.56 92 THR A CA 1
ATOM 680 C C . THR A 1 92 ? 11.707 -3.505 11.489 1.00 94.56 92 THR A C 1
ATOM 682 O O . THR A 1 92 ? 10.627 -4.056 11.281 1.00 94.56 92 THR A O 1
ATOM 685 N N . PRO A 1 93 ? 12.483 -3.876 12.518 1.00 94.31 93 PRO A N 1
ATOM 686 C CA . PRO A 1 93 ? 12.050 -4.870 13.491 1.00 94.31 93 PRO A CA 1
ATOM 687 C C . PRO A 1 93 ? 10.766 -4.450 14.216 1.00 94.31 93 PRO A C 1
ATOM 689 O O . PRO A 1 93 ? 10.557 -3.271 14.509 1.00 94.31 93 PRO A O 1
ATOM 692 N N . ALA A 1 94 ? 9.918 -5.428 14.531 1.00 94.19 94 ALA A N 1
ATOM 693 C CA . ALA A 1 94 ? 8.604 -5.219 15.141 1.00 94.19 94 ALA A CA 1
ATOM 694 C C . ALA A 1 94 ? 8.657 -4.417 16.464 1.00 94.19 94 ALA A C 1
ATOM 696 O O . ALA A 1 94 ? 7.797 -3.574 16.732 1.00 94.19 94 ALA A O 1
ATOM 697 N N . ASP A 1 95 ? 9.710 -4.610 17.261 1.00 94.31 95 ASP A N 1
ATOM 698 C CA . ASP A 1 95 ? 9.949 -3.905 18.525 1.00 94.31 95 ASP A CA 1
ATOM 699 C C . ASP A 1 95 ? 10.355 -2.429 18.357 1.00 94.31 95 ASP A C 1
ATOM 701 O O . ASP A 1 95 ? 10.244 -1.657 19.315 1.00 94.31 95 ASP A O 1
ATOM 705 N N . ARG A 1 96 ? 10.763 -2.026 17.145 1.00 93.88 96 ARG A N 1
ATOM 706 C CA . ARG A 1 96 ? 11.148 -0.654 16.770 1.00 93.88 96 ARG A CA 1
ATOM 707 C C . ARG A 1 96 ? 10.063 0.115 16.021 1.00 93.88 96 ARG A C 1
ATOM 709 O O . ARG A 1 96 ? 10.265 1.288 15.716 1.00 93.88 96 ARG A O 1
ATOM 716 N N . LEU A 1 97 ? 8.920 -0.506 15.734 1.00 94.56 97 LEU A N 1
ATOM 717 C CA . LEU A 1 97 ? 7.813 0.175 15.066 1.00 94.56 97 LEU A CA 1
ATOM 718 C C . LEU A 1 97 ? 7.255 1.296 15.941 1.00 94.56 97 LEU A C 1
ATOM 720 O O . LEU A 1 97 ? 7.009 1.102 17.136 1.00 94.56 97 LEU A O 1
ATOM 724 N N . THR A 1 98 ? 6.983 2.450 15.338 1.00 92.94 98 THR A N 1
ATOM 725 C CA . THR A 1 98 ? 6.170 3.497 15.973 1.00 92.94 98 THR A CA 1
ATOM 726 C C . THR A 1 98 ? 4.728 3.020 16.147 1.00 92.94 98 THR A C 1
ATOM 728 O O . THR A 1 98 ? 4.314 2.045 15.525 1.00 92.94 98 THR A O 1
ATOM 731 N N . LEU A 1 99 ? 3.929 3.704 16.972 1.00 92.81 99 LEU A N 1
ATOM 732 C CA . LEU A 1 99 ? 2.513 3.357 17.132 1.00 92.81 99 LEU A CA 1
ATOM 733 C C . LEU A 1 99 ? 1.758 3.385 15.792 1.00 92.81 99 LEU A C 1
ATOM 735 O O . LEU A 1 99 ? 1.027 2.449 15.493 1.00 92.81 99 LEU A O 1
ATOM 739 N N . ALA A 1 100 ? 1.989 4.408 14.964 1.00 92.44 100 ALA A N 1
ATOM 740 C CA . ALA A 1 100 ? 1.330 4.542 13.664 1.00 92.44 100 ALA A CA 1
ATOM 741 C C . ALA A 1 100 ? 1.667 3.392 12.697 1.00 92.44 100 ALA A C 1
ATOM 743 O O . ALA A 1 100 ? 0.817 2.990 11.918 1.00 92.44 100 ALA A O 1
ATOM 744 N N . GLN A 1 101 ? 2.876 2.825 12.776 1.00 93.94 101 GLN A N 1
ATOM 745 C CA . GLN A 1 101 ? 3.306 1.695 11.936 1.00 93.94 101 GLN A CA 1
ATOM 746 C C . GLN A 1 101 ? 2.754 0.333 12.399 1.00 93.94 101 GLN A C 1
ATOM 748 O O . GLN A 1 101 ? 2.974 -0.679 11.739 1.00 93.94 101 GLN A O 1
ATOM 753 N N . ARG A 1 102 ? 2.063 0.290 13.544 1.00 94.38 102 ARG A N 1
ATOM 754 C CA . ARG A 1 102 ? 1.399 -0.913 14.082 1.00 94.38 102 ARG A CA 1
ATOM 755 C C . ARG A 1 102 ? -0.100 -0.937 13.769 1.00 94.38 102 ARG A C 1
ATOM 757 O O . ARG A 1 102 ? -0.804 -1.838 14.216 1.00 94.3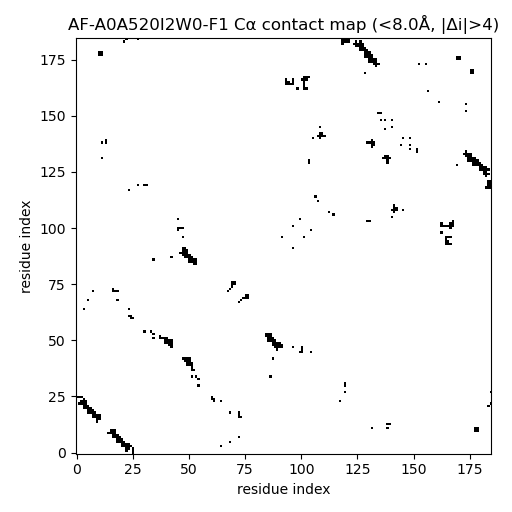8 102 ARG A O 1
ATOM 764 N N . LEU A 1 103 ? -0.598 0.079 13.068 1.00 95.44 103 LEU A N 1
ATOM 765 C CA . LEU A 1 103 ? -2.007 0.292 12.758 1.00 95.44 103 LEU A CA 1
ATOM 766 C C . LEU A 1 103 ? -2.207 0.316 11.238 1.00 95.44 103 LEU A C 1
ATOM 768 O O . LEU A 1 103 ? -1.259 0.630 10.515 1.00 95.44 103 LEU A O 1
ATOM 772 N N . PRO A 1 104 ? -3.425 0.044 10.735 1.00 95.69 104 PRO A N 1
ATOM 773 C CA . PRO A 1 104 ? -3.772 0.402 9.367 1.00 95.69 104 PRO A CA 1
ATOM 774 C C . PRO A 1 104 ? -3.582 1.908 9.183 1.00 95.69 104 PRO A C 1
ATOM 776 O O . PRO A 1 104 ? -4.055 2.700 10.005 1.00 95.69 104 PRO A O 1
ATOM 779 N N . HIS A 1 105 ? -2.903 2.314 8.116 1.00 93.62 105 HIS A N 1
ATOM 780 C CA . HIS A 1 105 ? -2.702 3.723 7.806 1.00 93.62 105 HIS A CA 1
ATOM 781 C C . HIS A 1 105 ? -3.605 4.178 6.658 1.00 93.62 105 HIS A C 1
ATOM 783 O O . HIS A 1 105 ? -4.189 3.381 5.927 1.00 93.62 105 HIS A O 1
ATOM 789 N N . VAL A 1 106 ? -3.723 5.496 6.532 1.00 94.44 106 VAL A N 1
ATOM 790 C CA . VAL A 1 106 ? -4.439 6.179 5.456 1.00 94.44 106 VAL A CA 1
ATOM 791 C C . VAL A 1 106 ? -3.414 7.055 4.756 1.00 94.44 106 VAL A C 1
ATOM 793 O O . VAL A 1 106 ? -2.807 7.909 5.399 1.00 94.44 106 VAL A O 1
ATOM 796 N N . ASP A 1 107 ? -3.202 6.835 3.461 1.00 91.50 107 ASP A N 1
ATOM 797 C CA . ASP A 1 107 ? -2.229 7.619 2.690 1.00 91.50 107 ASP A CA 1
ATOM 798 C C . ASP A 1 107 ? -2.762 8.999 2.304 1.00 91.50 107 ASP A C 1
ATOM 800 O O . ASP A 1 107 ? -2.010 9.971 2.248 1.00 91.50 107 ASP A O 1
ATOM 804 N N . ALA A 1 108 ? -4.062 9.088 2.022 1.00 92.88 108 ALA A N 1
ATOM 805 C CA . ALA A 1 108 ? -4.723 10.327 1.656 1.00 92.88 108 ALA A CA 1
ATOM 806 C C . ALA A 1 108 ? -6.231 10.245 1.906 1.00 92.88 108 ALA A C 1
ATOM 808 O O . ALA A 1 108 ? -6.818 9.166 1.878 1.00 92.88 108 ALA A O 1
ATOM 809 N N . VAL A 1 109 ? -6.841 11.413 2.101 1.00 94.88 109 VAL A N 1
ATOM 810 C CA . VAL A 1 109 ? -8.297 11.578 2.256 1.00 94.88 109 VAL A CA 1
ATOM 811 C C . VAL A 1 109 ? -8.945 12.257 1.046 1.00 94.88 109 VAL A C 1
ATOM 813 O O . VAL A 1 109 ? -10.170 12.368 0.976 1.00 94.88 109 VAL A O 1
ATOM 816 N N . ASP A 1 110 ? -8.123 12.735 0.105 1.00 92.94 110 ASP A N 1
ATOM 817 C CA . ASP A 1 110 ? -8.578 13.348 -1.138 1.00 92.94 110 ASP A CA 1
ATOM 818 C C . ASP A 1 110 ? -9.131 12.282 -2.095 1.00 92.94 110 ASP A C 1
ATOM 820 O O . ASP A 1 110 ? -8.513 11.223 -2.268 1.00 92.94 110 ASP A O 1
ATOM 824 N N . PRO A 1 111 ? -10.248 12.558 -2.789 1.00 88.31 111 PRO A N 1
ATOM 825 C CA . PRO A 1 111 ? -10.744 11.664 -3.824 1.00 88.31 111 PRO A CA 1
ATOM 826 C C . PRO A 1 111 ? -9.749 11.557 -4.988 1.00 88.31 111 PRO A C 1
ATOM 828 O O . PRO A 1 111 ? -9.000 12.486 -5.290 1.00 88.31 111 PRO A O 1
ATOM 831 N N . GLY A 1 112 ? -9.762 10.414 -5.678 1.00 88.88 112 GLY A N 1
ATOM 832 C CA . GLY A 1 112 ? -8.901 10.174 -6.844 1.00 88.88 112 GLY A CA 1
ATOM 833 C C . GLY A 1 112 ? -7.451 9.811 -6.507 1.00 88.88 112 GLY A C 1
ATOM 834 O O . GLY A 1 112 ? -6.614 9.737 -7.404 1.00 88.88 112 GLY A O 1
ATOM 835 N N . ARG A 1 113 ? -7.137 9.566 -5.230 1.00 92.69 113 ARG A N 1
ATOM 836 C CA . ARG A 1 113 ? -5.857 8.994 -4.800 1.00 92.69 113 ARG A CA 1
ATOM 837 C C . ARG A 1 113 ? -5.925 7.474 -4.906 1.00 92.69 113 ARG A C 1
ATOM 839 O O . ARG A 1 113 ? -6.789 6.850 -4.300 1.00 92.69 113 ARG A O 1
ATOM 846 N N . ILE A 1 114 ? -5.016 6.891 -5.681 1.00 93.56 114 ILE A N 1
ATOM 847 C CA . ILE A 1 114 ? -4.926 5.444 -5.886 1.00 93.56 114 ILE A CA 1
ATOM 848 C C . ILE A 1 114 ? -3.544 4.998 -5.420 1.00 93.56 114 ILE A C 1
ATOM 850 O O . ILE A 1 114 ? -2.534 5.513 -5.897 1.00 93.56 114 ILE A O 1
ATOM 854 N N . ALA A 1 115 ? -3.513 4.052 -4.484 1.00 94.44 115 ALA A N 1
ATOM 855 C CA . ALA A 1 115 ? -2.290 3.390 -4.057 1.00 94.44 115 ALA A CA 1
ATOM 856 C C . ALA A 1 115 ? -2.043 2.141 -4.912 1.00 94.44 115 ALA A C 1
ATOM 858 O O . ALA A 1 115 ? -2.979 1.430 -5.280 1.00 94.44 115 ALA A O 1
ATOM 859 N N . LEU A 1 116 ? -0.772 1.867 -5.204 1.00 95.50 116 LEU A N 1
ATOM 860 C CA . LEU A 1 116 ? -0.333 0.674 -5.916 1.00 95.50 116 LEU A CA 1
ATOM 861 C C . LEU A 1 116 ? 0.799 0.010 -5.141 1.00 95.50 116 LEU A C 1
ATOM 863 O O . LEU A 1 116 ? 1.758 0.668 -4.744 1.00 95.50 116 LEU A O 1
ATOM 867 N N . VAL A 1 117 ? 0.696 -1.306 -4.977 1.00 95.88 117 VAL A N 1
ATOM 868 C CA . VAL A 1 117 ? 1.755 -2.146 -4.420 1.00 95.88 117 VAL A CA 1
ATOM 869 C C . VAL A 1 117 ? 2.102 -3.201 -5.461 1.00 95.88 117 VAL A C 1
ATOM 871 O O . VAL A 1 117 ? 1.236 -3.957 -5.891 1.00 95.88 117 VAL A O 1
ATOM 874 N N . HIS A 1 118 ? 3.366 -3.228 -5.875 1.00 96.56 118 HIS A N 1
ATOM 875 C CA . HIS A 1 118 ? 3.915 -4.233 -6.779 1.00 96.56 118 HIS A CA 1
ATOM 876 C C . HIS A 1 118 ? 4.899 -5.096 -5.991 1.00 96.56 118 HIS A C 1
ATOM 878 O O . HIS A 1 118 ? 5.909 -4.596 -5.491 1.00 96.56 118 HIS A O 1
ATOM 884 N N . TYR A 1 119 ? 4.582 -6.379 -5.830 1.00 96.19 119 TYR A N 1
ATOM 885 C CA . TYR A 1 119 ? 5.399 -7.294 -5.041 1.00 96.19 119 TYR A CA 1
ATOM 886 C C . TYR A 1 119 ? 6.509 -7.899 -5.897 1.00 96.19 119 TYR A C 1
ATOM 888 O O . TYR A 1 119 ? 6.256 -8.475 -6.945 1.00 96.19 119 TYR A O 1
ATOM 896 N N . LEU A 1 120 ? 7.748 -7.785 -5.417 1.00 94.94 120 LEU A N 1
ATOM 897 C CA . LEU A 1 120 ? 8.947 -8.300 -6.090 1.00 94.94 120 LEU A CA 1
ATOM 898 C C . LEU A 1 120 ? 9.657 -9.401 -5.286 1.00 94.94 120 LEU A C 1
ATOM 900 O O . LEU A 1 120 ? 10.798 -9.759 -5.578 1.00 94.94 120 LEU A O 1
ATOM 904 N N . SER A 1 121 ? 9.010 -9.906 -4.233 1.00 91.00 121 SER A N 1
ATOM 905 C CA . SER A 1 121 ? 9.543 -10.988 -3.407 1.00 91.00 121 SER A CA 1
ATOM 906 C C . SER A 1 121 ? 8.941 -12.321 -3.854 1.00 91.00 121 SER A C 1
ATOM 908 O O . SER A 1 121 ? 7.732 -12.493 -3.707 1.00 91.00 121 SER A O 1
ATOM 910 N N . PRO A 1 122 ? 9.746 -13.277 -4.352 1.00 87.12 122 PRO A N 1
ATOM 911 C CA . PRO A 1 122 ? 9.239 -14.590 -4.750 1.00 87.12 122 PRO A CA 1
ATOM 912 C C . PRO A 1 122 ? 8.840 -15.472 -3.554 1.00 87.12 122 PRO A C 1
ATOM 914 O O . PRO A 1 122 ? 8.116 -16.451 -3.724 1.00 87.12 122 PRO A O 1
ATOM 917 N N . GLU A 1 123 ? 9.310 -15.142 -2.347 1.00 83.38 123 GLU A N 1
ATOM 918 C CA . GLU A 1 123 ? 9.158 -15.984 -1.152 1.00 83.38 123 GLU A CA 1
ATOM 919 C C . GLU A 1 123 ? 8.150 -15.435 -0.129 1.00 83.38 123 GLU A C 1
ATOM 921 O O . GLU A 1 123 ? 7.583 -16.211 0.640 1.00 83.38 123 GLU A O 1
ATOM 926 N N . SER A 1 124 ? 7.893 -14.121 -0.106 1.00 77.44 124 SER A N 1
ATOM 927 C CA . SER A 1 124 ? 6.926 -13.520 0.829 1.00 77.44 124 SER A CA 1
ATOM 928 C C . SER A 1 124 ? 5.508 -13.552 0.262 1.00 77.44 124 SER A C 1
ATOM 930 O O . SER A 1 124 ? 5.283 -13.240 -0.906 1.00 77.44 124 SER A O 1
ATOM 932 N N . ARG A 1 125 ? 4.542 -13.904 1.119 1.00 75.56 125 ARG A N 1
ATOM 933 C CA . ARG A 1 125 ? 3.111 -13.988 0.779 1.00 75.56 125 ARG A CA 1
ATOM 934 C C . ARG A 1 125 ? 2.220 -13.074 1.622 1.00 75.56 125 ARG A C 1
ATOM 936 O O . ARG A 1 125 ? 1.001 -13.155 1.510 1.00 75.56 125 ARG A O 1
ATOM 943 N N . ASP A 1 126 ? 2.811 -12.194 2.431 1.00 80.50 126 ASP A N 1
ATOM 944 C CA . ASP A 1 126 ? 2.092 -11.409 3.449 1.00 80.50 126 ASP A CA 1
ATOM 945 C C . ASP A 1 126 ? 1.003 -10.508 2.829 1.00 80.50 126 ASP A C 1
ATOM 947 O O . ASP A 1 126 ? -0.106 -10.391 3.360 1.00 80.50 126 ASP A O 1
ATOM 951 N N . GLY A 1 127 ? 1.283 -9.959 1.638 1.00 93.25 127 GLY A N 1
ATOM 952 C CA . GLY A 1 127 ? 0.299 -9.263 0.811 1.00 93.25 127 GLY A CA 1
ATOM 953 C C . GLY A 1 127 ? -0.138 -7.905 1.359 1.00 93.25 127 GLY A C 1
ATOM 954 O O . GLY A 1 127 ? 0.623 -7.206 2.026 1.00 93.25 127 GLY A O 1
ATOM 955 N N . THR A 1 128 ? -1.373 -7.506 1.052 1.00 95.62 128 THR A N 1
ATOM 956 C CA . THR A 1 128 ? -1.997 -6.277 1.559 1.00 95.62 128 THR A CA 1
ATOM 957 C C . THR A 1 128 ? -3.385 -6.577 2.098 1.00 95.62 128 THR A C 1
ATOM 959 O O . THR A 1 128 ? -4.238 -7.143 1.411 1.00 95.62 128 THR A O 1
ATOM 962 N N . ALA A 1 129 ? -3.605 -6.173 3.346 1.00 97.12 129 ALA A N 1
ATOM 963 C CA . ALA A 1 129 ? -4.877 -6.274 4.041 1.00 97.12 129 ALA A CA 1
ATOM 964 C C . ALA A 1 129 ? -5.565 -4.906 4.130 1.00 97.12 129 ALA A C 1
ATOM 966 O O . ALA A 1 129 ? -4.914 -3.869 4.242 1.00 97.12 129 ALA A O 1
ATOM 967 N N . PHE A 1 130 ? -6.893 -4.930 4.108 1.00 98.00 130 PHE A N 1
ATOM 968 C CA . PHE A 1 130 ? -7.760 -3.760 4.199 1.00 98.00 130 PHE A CA 1
ATOM 969 C C . PHE A 1 130 ? -8.622 -3.882 5.446 1.00 98.00 130 PHE A C 1
ATOM 971 O O . PHE A 1 130 ? -9.086 -4.978 5.781 1.00 98.00 130 PHE A O 1
ATOM 978 N N . TYR A 1 131 ? -8.853 -2.759 6.118 1.00 98.38 131 TYR A N 1
ATOM 979 C CA . TYR A 1 131 ? -9.424 -2.752 7.456 1.00 98.38 131 TYR A CA 1
ATOM 980 C C . TYR A 1 131 ? -10.601 -1.793 7.576 1.00 98.38 131 TYR A C 1
ATOM 982 O O . TYR A 1 131 ? -10.607 -0.712 6.992 1.00 98.38 131 TYR A O 1
ATOM 990 N N . ARG A 1 132 ? -11.568 -2.185 8.404 1.00 98.50 132 ARG A N 1
ATOM 991 C CA . ARG A 1 132 ? -12.643 -1.329 8.892 1.00 98.50 132 ARG A CA 1
ATOM 992 C C . ARG A 1 132 ? -12.433 -1.048 10.368 1.00 98.50 132 ARG A C 1
ATOM 994 O O . ARG A 1 132 ? -12.224 -1.963 11.165 1.00 98.50 132 ARG A O 1
ATOM 1001 N N . HIS A 1 133 ? -12.522 0.216 10.738 1.00 98.25 133 HIS A N 1
ATOM 1002 C CA . HIS A 1 133 ? -12.509 0.626 12.128 1.00 98.25 133 HIS A CA 1
ATOM 1003 C C . HIS A 1 133 ? -13.826 0.258 12.803 1.00 98.25 133 HIS A C 1
ATOM 1005 O O . HIS A 1 133 ? -14.900 0.610 12.315 1.00 98.25 133 HIS A O 1
ATOM 1011 N N . ARG A 1 134 ? -13.758 -0.462 13.923 1.00 97.88 134 ARG A N 1
ATOM 1012 C CA . ARG A 1 134 ? -14.947 -1.056 14.548 1.00 97.88 134 ARG A CA 1
ATOM 1013 C C . ARG A 1 134 ? -15.860 -0.011 15.178 1.00 97.88 134 ARG A C 1
ATOM 1015 O O . ARG A 1 134 ? -17.067 -0.083 14.976 1.00 97.88 134 ARG A O 1
ATOM 1022 N N . ALA A 1 135 ? -15.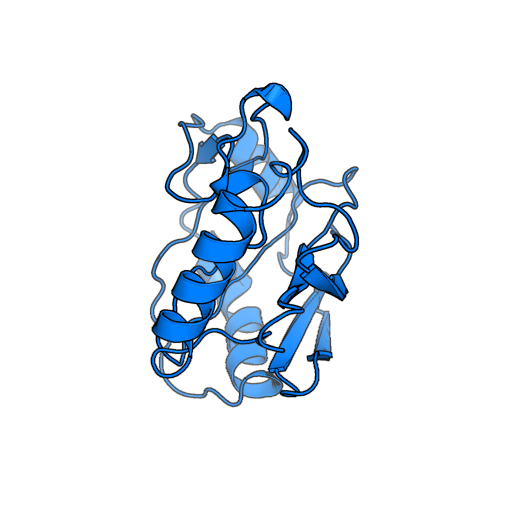304 0.968 15.893 1.00 97.38 135 ALA A N 1
ATOM 1023 C CA . ALA A 1 135 ? -16.107 1.951 16.620 1.00 97.38 135 ALA A CA 1
ATOM 1024 C C . ALA A 1 135 ? -16.843 2.940 15.705 1.00 97.38 135 ALA A C 1
ATOM 1026 O O . ALA A 1 135 ? -17.894 3.457 16.082 1.00 97.38 135 ALA A O 1
ATOM 1027 N N . THR A 1 136 ? -16.309 3.210 14.510 1.00 97.50 136 THR A N 1
ATOM 1028 C CA . THR A 1 136 ? -16.941 4.122 13.540 1.00 97.50 136 THR A CA 1
ATOM 1029 C C . THR A 1 136 ? -17.619 3.416 12.377 1.00 97.50 136 THR A C 1
ATOM 1031 O O . THR A 1 136 ? -18.410 4.035 11.673 1.00 97.50 136 THR A O 1
ATOM 1034 N N . GLY A 1 137 ? -17.282 2.151 12.120 1.00 97.44 137 GLY A N 1
ATOM 1035 C CA . GLY A 1 137 ? -17.625 1.477 10.869 1.00 97.44 137 GLY A CA 1
ATOM 1036 C C . GLY A 1 137 ? -16.883 2.035 9.645 1.00 97.44 137 GLY A C 1
ATOM 1037 O O . GLY A 1 137 ? -17.206 1.656 8.523 1.00 97.44 137 GLY A O 1
ATOM 1038 N N . THR A 1 138 ? -15.899 2.924 9.827 1.00 98.00 138 THR A N 1
ATOM 1039 C CA . THR A 1 138 ? -15.177 3.563 8.716 1.00 98.00 138 THR A CA 1
ATOM 1040 C C . THR A 1 138 ? -14.182 2.593 8.095 1.00 98.00 138 THR A C 1
ATOM 1042 O O . THR A 1 138 ? -13.287 2.098 8.774 1.00 98.00 138 THR A O 1
ATOM 1045 N N . GLU A 1 139 ? -14.305 2.365 6.793 1.00 97.19 139 GLU A N 1
ATOM 1046 C CA . GLU A 1 139 ? -13.361 1.580 5.979 1.00 97.19 139 GLU A CA 1
ATOM 1047 C C . GLU A 1 139 ? -12.797 2.380 4.793 1.00 97.19 139 GLU A C 1
ATOM 1049 O O . GLU A 1 139 ? -11.782 2.002 4.222 1.00 97.19 139 GLU A O 1
ATOM 1054 N N . THR A 1 140 ? -13.413 3.519 4.454 1.00 96.50 140 THR A N 1
ATOM 1055 C CA . THR A 1 140 ? -12.852 4.556 3.578 1.00 96.50 140 THR A CA 1
ATOM 1056 C C . THR A 1 140 ? -12.823 5.879 4.332 1.00 96.50 140 THR A C 1
ATOM 1058 O O . THR A 1 140 ? -13.870 6.414 4.710 1.00 96.50 140 THR A O 1
ATOM 1061 N N . VAL A 1 141 ? -11.622 6.404 4.569 1.00 96.75 141 VAL A N 1
ATOM 1062 C CA . VAL A 1 141 ? -11.422 7.679 5.263 1.00 96.75 141 VAL A CA 1
ATOM 1063 C C . VAL A 1 141 ? -11.309 8.788 4.220 1.00 96.75 141 VAL A C 1
ATOM 1065 O O . VAL A 1 141 ? -10.274 8.944 3.585 1.00 96.75 141 VAL A O 1
ATOM 1068 N N . ASP A 1 142 ? -12.384 9.550 4.040 1.00 96.31 142 ASP A N 1
ATOM 1069 C CA . ASP A 1 142 ? -12.415 10.752 3.204 1.00 96.31 142 ASP A CA 1
ATOM 1070 C C . ASP A 1 142 ? -12.416 12.025 4.062 1.00 96.31 142 ASP A C 1
ATOM 1072 O O . ASP A 1 142 ? -12.506 11.971 5.292 1.00 96.31 142 ASP A O 1
ATOM 1076 N N . ALA A 1 143 ? -12.334 13.192 3.419 1.00 96.38 143 ALA A N 1
ATOM 1077 C CA . ALA A 1 143 ? -12.312 14.481 4.112 1.00 96.38 143 ALA A CA 1
ATOM 1078 C C . ALA A 1 143 ? -13.508 14.688 5.068 1.00 96.38 143 ALA A C 1
ATOM 1080 O O . ALA A 1 143 ? -13.362 15.342 6.100 1.00 96.38 143 ALA A O 1
ATOM 1081 N N . ALA A 1 144 ? -14.675 14.107 4.761 1.00 95.94 144 ALA A N 1
ATOM 1082 C CA . ALA A 1 144 ? -15.871 14.217 5.593 1.00 95.94 144 ALA A CA 1
ATOM 1083 C C . ALA A 1 144 ? -15.808 13.338 6.856 1.00 95.94 144 ALA A C 1
ATOM 1085 O O . ALA A 1 144 ? -16.332 13.728 7.899 1.00 95.94 144 ALA A O 1
ATOM 1086 N N . ARG A 1 145 ? -15.176 12.158 6.779 1.00 95.94 145 ARG A N 1
ATOM 1087 C CA . ARG A 1 145 ? -15.079 11.199 7.897 1.00 95.94 145 ARG A CA 1
ATOM 1088 C C . ARG A 1 145 ? -13.780 11.303 8.692 1.00 95.94 145 ARG A C 1
ATOM 1090 O O . ARG A 1 145 ? -13.741 10.826 9.824 1.00 95.94 145 ARG A O 1
ATOM 1097 N N . ALA A 1 146 ? -12.732 11.911 8.133 1.00 97.38 146 ALA A N 1
ATOM 1098 C CA . ALA A 1 146 ? -11.388 11.919 8.710 1.00 97.38 146 ALA A CA 1
ATOM 1099 C C . ALA A 1 146 ? -11.346 12.448 10.149 1.00 97.38 146 ALA A C 1
ATOM 1101 O O . ALA A 1 146 ? -10.762 11.803 11.018 1.00 97.38 146 ALA A O 1
ATOM 1102 N N . ALA A 1 147 ? -11.990 13.586 10.420 1.00 97.81 147 ALA A N 1
ATOM 1103 C CA . ALA A 1 147 ? -11.954 14.203 11.745 1.00 97.81 147 ALA A CA 1
ATOM 1104 C C . ALA A 1 147 ? -12.557 13.295 12.835 1.00 97.81 147 ALA A C 1
ATOM 1106 O O . ALA A 1 147 ? -11.918 13.073 13.862 1.00 97.81 147 ALA A O 1
ATOM 1107 N N . ASP A 1 148 ? -13.747 12.730 12.597 1.00 98.00 148 ASP A N 1
ATOM 1108 C CA . ASP A 1 148 ? -14.403 11.809 13.540 1.00 98.00 148 ASP A CA 1
ATOM 1109 C C . ASP A 1 148 ? -13.625 10.492 13.680 1.00 98.00 148 ASP A C 1
ATOM 1111 O O . ASP A 1 148 ? -13.396 10.025 14.799 1.00 98.00 148 ASP A O 1
ATOM 1115 N N . TYR A 1 149 ? -13.139 9.941 12.561 1.00 98.25 149 TYR A N 1
ATOM 1116 C CA . TYR A 1 149 ? -12.321 8.728 12.546 1.00 98.25 149 TYR A CA 1
ATOM 1117 C C . TYR A 1 149 ? -11.079 8.861 13.435 1.00 98.25 149 TYR A C 1
ATOM 1119 O O . TYR A 1 149 ? -10.889 8.057 14.350 1.00 98.25 149 TYR A O 1
ATOM 1127 N N . TYR A 1 150 ? -10.257 9.891 13.212 1.00 97.56 150 TYR A N 1
ATOM 1128 C CA . TYR A 1 150 ? -9.031 10.081 13.985 1.00 97.56 150 TYR A CA 1
ATOM 1129 C C . TYR A 1 150 ? -9.314 10.460 15.439 1.00 97.56 150 TYR A C 1
ATOM 1131 O O . TYR A 1 150 ? -8.594 10.005 16.325 1.00 97.56 150 TYR A O 1
ATOM 1139 N N . ALA A 1 151 ? -10.355 11.254 15.713 1.00 98.06 151 ALA A N 1
ATOM 1140 C CA . ALA A 1 151 ? -10.721 11.604 17.084 1.00 98.06 151 ALA A CA 1
ATOM 1141 C C . ALA A 1 151 ? -11.072 10.358 17.913 1.00 98.06 151 ALA A C 1
ATOM 1143 O O . ALA A 1 151 ? -10.569 10.201 19.028 1.00 98.06 151 ALA A O 1
ATOM 1144 N N . ARG A 1 152 ? -11.880 9.447 17.356 1.00 97.94 152 ARG A N 1
ATOM 1145 C CA . ARG A 1 152 ? -12.271 8.201 18.033 1.00 97.94 152 ARG A CA 1
ATOM 1146 C C . ARG A 1 152 ? -11.111 7.227 18.169 1.00 97.94 152 ARG A C 1
ATOM 1148 O O . ARG A 1 152 ? -10.853 6.781 19.282 1.00 97.94 152 ARG A O 1
ATOM 1155 N N . LEU A 1 153 ? -10.353 7.004 17.092 1.00 97.12 153 LEU A N 1
ATOM 1156 C CA . LEU A 1 153 ? -9.171 6.143 17.134 1.00 97.12 153 LEU A CA 1
ATOM 1157 C C . LEU A 1 153 ? -8.172 6.622 18.199 1.00 97.12 153 LEU A C 1
ATOM 1159 O O . LEU A 1 153 ? -7.677 5.824 18.991 1.00 97.12 153 LEU A O 1
ATOM 1163 N N . ASN A 1 154 ? -7.906 7.929 18.269 1.00 96.81 154 ASN A N 1
ATOM 1164 C CA . ASN A 1 154 ? -7.004 8.491 19.275 1.00 96.81 154 ASN A CA 1
ATOM 1165 C C . ASN A 1 154 ? -7.546 8.329 20.703 1.00 96.81 154 ASN A C 1
ATOM 1167 O O . ASN A 1 154 ? -6.770 8.034 21.611 1.00 96.81 154 ASN A O 1
ATOM 1171 N N . ALA A 1 155 ? -8.856 8.493 20.915 1.00 97.00 155 ALA A N 1
ATOM 1172 C CA . ALA A 1 155 ? -9.473 8.275 22.222 1.00 97.00 155 ALA A CA 1
ATOM 1173 C C . ALA A 1 155 ? -9.368 6.804 22.664 1.00 97.00 155 ALA A C 1
ATOM 1175 O O . ALA A 1 155 ? -8.994 6.535 23.806 1.00 97.00 155 ALA A O 1
ATOM 1176 N N . GLU A 1 156 ? -9.621 5.857 21.758 1.00 96.75 156 GLU A N 1
ATOM 1177 C CA . GLU A 1 156 ? -9.499 4.420 22.030 1.00 96.75 156 GLU A CA 1
ATOM 1178 C C . GLU A 1 156 ? -8.050 4.010 22.311 1.00 96.75 156 GLU A C 1
ATOM 1180 O O . GLU A 1 156 ? -7.795 3.248 23.242 1.00 96.75 156 GLU A O 1
ATOM 1185 N N . LEU A 1 157 ? -7.084 4.568 21.575 1.00 95.44 157 LEU A N 1
ATOM 1186 C CA . LEU A 1 157 ? -5.656 4.342 21.823 1.00 95.44 157 LEU A CA 1
ATOM 1187 C C . LEU A 1 157 ? -5.183 4.929 23.160 1.00 95.44 157 LEU A C 1
ATOM 1189 O O . LEU A 1 157 ? -4.277 4.371 23.775 1.00 95.44 157 LEU A O 1
ATOM 1193 N N . ALA A 1 158 ? -5.772 6.040 23.611 1.00 95.00 158 ALA A N 1
ATOM 1194 C CA . ALA A 1 158 ? -5.434 6.664 24.891 1.00 95.00 158 ALA A CA 1
ATOM 1195 C C . ALA A 1 158 ? -6.037 5.925 26.099 1.00 95.00 158 ALA A C 1
ATOM 1197 O O . ALA A 1 158 ? -5.466 5.965 27.187 1.00 95.00 158 ALA A O 1
ATOM 1198 N N . GLN A 1 159 ? -7.193 5.278 25.922 1.00 93.31 159 GLN A N 1
ATOM 1199 C CA . GLN A 1 159 ? -7.918 4.575 26.990 1.00 93.31 159 GLN A CA 1
ATOM 1200 C C . GLN A 1 159 ? -7.612 3.071 27.040 1.00 93.31 159 GLN A C 1
ATOM 1202 O O . GLN A 1 159 ? -7.766 2.444 28.089 1.00 93.31 159 GLN A O 1
ATOM 1207 N N . GLY A 1 160 ? -7.221 2.482 25.910 1.00 88.25 160 GLY A N 1
ATOM 1208 C CA . GLY A 1 160 ? -6.997 1.050 25.754 1.00 88.25 160 GLY A CA 1
ATOM 1209 C C . GLY A 1 160 ? -5.567 0.595 26.045 1.00 88.25 160 GLY A C 1
ATOM 1210 O O . GLY A 1 160 ? -4.646 1.384 26.256 1.00 88.25 160 GLY A O 1
ATOM 1211 N N . ALA A 1 161 ? -5.369 -0.725 26.009 1.00 85.62 161 ALA A N 1
ATOM 1212 C CA . ALA A 1 161 ? -4.026 -1.287 25.964 1.00 85.62 161 ALA A CA 1
ATOM 1213 C C . ALA A 1 161 ? -3.350 -0.893 24.638 1.00 85.62 161 ALA A C 1
ATOM 1215 O O . ALA A 1 161 ? -3.994 -0.955 23.585 1.00 85.62 161 ALA A O 1
ATOM 1216 N N . PRO A 1 162 ? -2.058 -0.520 24.654 1.00 82.69 162 PRO A N 1
ATOM 1217 C CA . PRO A 1 162 ? -1.363 -0.168 23.428 1.00 82.69 162 PRO A CA 1
ATOM 1218 C C . PRO A 1 162 ? -1.349 -1.368 22.468 1.00 82.69 162 PRO A C 1
ATOM 1220 O O . PRO A 1 162 ? -1.145 -2.502 22.919 1.00 82.69 162 PRO A O 1
ATOM 1223 N N . PRO A 1 163 ? -1.498 -1.141 21.149 1.00 89.94 163 PRO A N 1
ATOM 1224 C CA . PRO A 1 163 ? -1.302 -2.180 20.150 1.00 89.94 163 PRO A CA 1
ATOM 1225 C C . PRO A 1 163 ? 0.032 -2.901 20.354 1.00 89.94 163 PRO A C 1
ATOM 1227 O O . PRO A 1 163 ? 1.051 -2.277 20.693 1.00 89.94 163 PRO A O 1
ATOM 1230 N N . ALA A 1 164 ? 0.017 -4.216 20.124 1.00 90.75 164 ALA A N 1
ATOM 1231 C CA . ALA A 1 164 ? 1.202 -5.057 20.217 1.00 90.75 164 ALA A CA 1
ATOM 1232 C C . ALA A 1 164 ? 2.361 -4.462 19.401 1.00 90.75 164 ALA A C 1
ATOM 1234 O O . ALA A 1 164 ? 2.156 -3.811 18.376 1.00 90.75 164 ALA A O 1
ATOM 1235 N N . ARG A 1 165 ? 3.600 -4.679 19.859 1.00 92.94 165 ARG A N 1
ATOM 1236 C CA . ARG A 1 165 ? 4.812 -4.288 19.123 1.00 92.94 165 ARG A CA 1
ATOM 1237 C C . ARG A 1 165 ? 5.04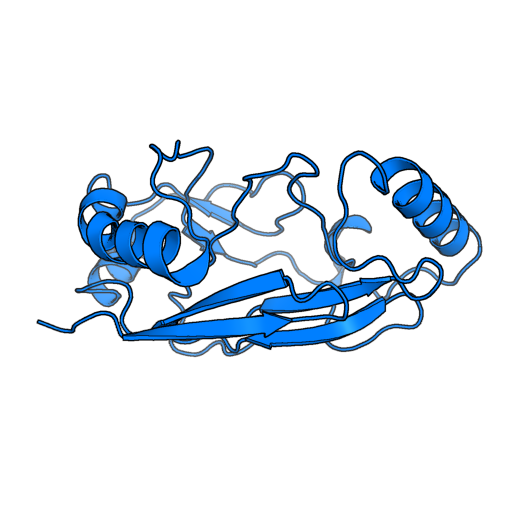2 -5.247 17.954 1.00 92.94 165 ARG A C 1
ATOM 1239 O O . ARG A 1 165 ? 5.977 -6.036 17.977 1.00 92.94 165 ARG A O 1
ATOM 1246 N N . SER A 1 166 ? 4.140 -5.227 16.986 1.00 94.38 166 SER A N 1
ATOM 1247 C CA . SER A 1 166 ? 4.164 -6.072 15.803 1.00 94.38 166 SER A CA 1
ATOM 1248 C C . SER A 1 166 ? 3.597 -5.313 14.614 1.00 94.38 166 SER A C 1
ATOM 1250 O O . SER A 1 166 ? 2.848 -4.347 14.773 1.00 94.38 166 SER A O 1
ATOM 1252 N N . TYR A 1 167 ? 3.924 -5.785 13.416 1.00 93.94 167 TYR A N 1
ATOM 1253 C CA . TYR A 1 167 ? 3.126 -5.462 12.243 1.00 93.94 167 TYR A CA 1
ATOM 1254 C C . TYR A 1 167 ? 1.694 -5.940 12.471 1.00 93.94 167 TYR A C 1
ATOM 1256 O O . TYR A 1 167 ? 1.474 -6.961 13.136 1.00 93.94 167 TYR A O 1
ATOM 1264 N N . ILE A 1 168 ? 0.721 -5.193 11.956 1.00 93.88 168 ILE A N 1
ATOM 1265 C CA . ILE A 1 168 ? -0.664 -5.639 12.017 1.00 93.88 168 ILE A CA 1
ATOM 1266 C C . ILE A 1 168 ? -0.847 -6.852 11.102 1.00 93.88 168 ILE A C 1
ATOM 1268 O O . ILE A 1 168 ? -0.457 -6.830 9.937 1.00 93.88 168 ILE A O 1
ATOM 1272 N N . ALA A 1 169 ? -1.441 -7.907 11.647 1.00 91.62 169 ALA A N 1
ATOM 1273 C CA . ALA A 1 169 ? -1.793 -9.112 10.919 1.00 91.62 169 ALA A CA 1
ATOM 1274 C C . ALA A 1 169 ? -3.142 -9.612 11.437 1.00 91.62 169 ALA A C 1
ATOM 1276 O O . ALA A 1 169 ? -3.297 -9.845 12.638 1.00 91.62 169 ALA A O 1
ATOM 1277 N N . GLY A 1 170 ? -4.115 -9.774 10.541 1.00 94.00 170 GLY A N 1
ATOM 1278 C CA . GLY A 1 170 ? -5.454 -10.196 10.929 1.00 94.00 170 GLY A CA 1
ATOM 1279 C C . GLY A 1 170 ? -6.248 -9.116 11.681 1.00 94.00 170 GLY A C 1
ATOM 1280 O O . GLY A 1 170 ? -5.824 -7.965 11.805 1.00 94.00 170 GLY A O 1
ATOM 1281 N N . PRO A 1 171 ? -7.440 -9.471 12.187 1.00 96.38 171 PRO A N 1
ATOM 1282 C CA . PRO A 1 171 ? -8.278 -8.552 12.946 1.00 96.38 171 PRO A CA 1
ATOM 1283 C C . PRO A 1 171 ? -7.674 -8.210 14.318 1.00 96.38 171 PRO A C 1
ATOM 1285 O O . PRO A 1 171 ? -7.008 -9.023 14.952 1.00 96.38 171 PRO A O 1
ATOM 1288 N N . THR A 1 172 ? -8.001 -7.023 14.825 1.00 95.75 172 THR A N 1
ATOM 1289 C CA . THR A 1 172 ? -7.640 -6.546 16.168 1.00 95.75 172 THR A CA 1
ATOM 1290 C C . THR A 1 172 ? -8.894 -6.094 16.932 1.00 95.75 172 THR A C 1
ATOM 1292 O O . THR A 1 172 ? -9.984 -6.017 16.347 1.00 95.75 172 THR A O 1
ATOM 1295 N N . PRO A 1 173 ? -8.787 -5.756 18.231 1.00 95.25 173 PRO A N 1
ATOM 1296 C CA . PRO A 1 173 ? -9.897 -5.147 18.963 1.00 95.25 173 PRO A CA 1
ATOM 1297 C C . PRO A 1 173 ? -10.387 -3.814 18.379 1.00 95.25 173 PRO A C 1
ATOM 1299 O O . PRO A 1 173 ? -11.555 -3.493 18.556 1.00 95.25 173 PRO A O 1
ATOM 1302 N N . LEU A 1 174 ? -9.532 -3.064 17.668 1.00 96.69 174 LEU A N 1
ATOM 1303 C CA . LEU A 1 174 ? -9.884 -1.777 17.045 1.00 96.69 174 LEU A CA 1
ATOM 1304 C C . LEU A 1 174 ? -10.336 -1.934 15.585 1.00 96.69 174 LEU A C 1
ATOM 1306 O O . LEU A 1 174 ? -11.174 -1.176 15.097 1.00 96.69 174 LEU A O 1
ATOM 1310 N N . PHE A 1 175 ? -9.800 -2.934 14.882 1.00 97.94 175 PHE A N 1
ATOM 1311 C CA . PHE A 1 175 ? -9.978 -3.086 13.441 1.00 97.94 175 PHE A CA 1
ATOM 1312 C C . PHE A 1 175 ? -10.474 -4.475 13.055 1.00 97.94 175 PHE A C 1
ATOM 1314 O O . PHE A 1 175 ? -10.001 -5.508 13.527 1.00 97.94 175 PHE A O 1
ATOM 1321 N N . GLU A 1 176 ? -11.428 -4.507 12.142 1.00 98.06 176 GLU A N 1
ATOM 1322 C CA . GLU A 1 176 ? -11.841 -5.704 11.427 1.00 98.06 176 GLU A CA 1
ATOM 1323 C C . GLU A 1 176 ? -11.073 -5.777 10.104 1.00 98.06 176 GLU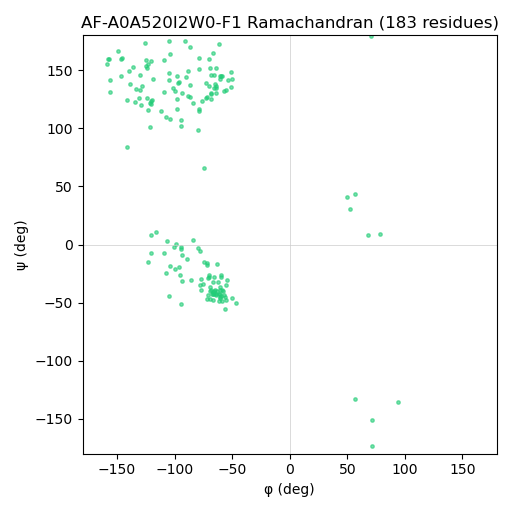 A C 1
ATOM 1325 O O . GLU A 1 176 ? -11.048 -4.797 9.364 1.00 98.06 176 GLU A O 1
ATOM 1330 N N . GLN A 1 177 ? -10.456 -6.918 9.788 1.00 98.06 177 GLN A N 1
ATOM 1331 C CA . GLN A 1 177 ? -9.890 -7.140 8.456 1.00 98.06 177 GLN A CA 1
ATOM 1332 C C . GLN A 1 177 ? -11.028 -7.499 7.493 1.00 98.06 177 GLN A C 1
ATOM 1334 O O . GLN A 1 177 ? -11.656 -8.544 7.647 1.00 98.06 177 GLN A O 1
ATOM 1339 N N . ILE A 1 178 ? -11.290 -6.640 6.507 1.00 98.19 178 ILE A N 1
ATOM 1340 C CA . ILE A 1 178 ? -12.424 -6.780 5.577 1.00 98.19 178 ILE A CA 1
ATOM 1341 C C . ILE A 1 178 ? -12.030 -7.390 4.229 1.00 98.19 178 ILE A C 1
ATOM 1343 O O . ILE A 1 178 ? -12.880 -7.918 3.516 1.00 98.19 178 ILE A O 1
ATOM 1347 N N . ALA A 1 179 ? -10.751 -7.321 3.866 1.00 97.62 179 ALA A N 1
ATOM 1348 C CA . ALA A 1 179 ? -10.213 -7.962 2.675 1.00 97.62 179 ALA A CA 1
ATOM 1349 C C . ALA A 1 179 ? -8.705 -8.179 2.817 1.00 97.62 179 ALA A C 1
ATOM 1351 O O . ALA A 1 179 ? -8.034 -7.503 3.595 1.00 97.62 179 ALA A O 1
ATOM 1352 N N . GLN A 1 180 ? -8.175 -9.104 2.023 1.00 96.56 180 GLN A N 1
ATOM 1353 C CA . GLN A 1 180 ? -6.742 -9.310 1.848 1.00 96.56 180 GLN A CA 1
ATOM 1354 C C . GLN A 1 180 ? -6.464 -9.768 0.418 1.00 96.56 180 GLN A C 1
ATOM 1356 O O . GLN A 1 180 ? -7.278 -10.482 -0.180 1.00 96.56 180 GLN A O 1
ATOM 1361 N N . VAL A 1 181 ? -5.335 -9.327 -0.124 1.00 96.19 181 VAL A N 1
ATOM 1362 C CA . VAL A 1 181 ? -4.737 -9.822 -1.366 1.00 96.19 181 VAL A CA 1
ATOM 1363 C C . VAL A 1 181 ? -3.363 -10.357 -1.005 1.00 96.19 181 VAL A C 1
ATOM 1365 O O . VAL A 1 181 ? -2.582 -9.634 -0.396 1.00 96.19 181 VAL A O 1
ATOM 1368 N N . GLU A 1 182 ? -3.089 -11.615 -1.335 1.00 94.25 182 GLU A N 1
ATOM 1369 C CA . GLU A 1 182 ? -1.767 -12.210 -1.127 1.00 94.25 182 GLU A CA 1
ATOM 1370 C C . GLU A 1 182 ? -0.737 -11.565 -2.057 1.00 94.25 182 GLU A C 1
ATOM 1372 O O . GLU A 1 182 ? -1.048 -11.231 -3.203 1.00 94.25 182 GLU A O 1
ATOM 1377 N N . ALA A 1 183 ? 0.499 -11.429 -1.577 1.00 93.75 183 ALA A N 1
ATOM 1378 C CA . ALA A 1 183 ? 1.595 -11.015 -2.440 1.00 93.75 183 ALA A CA 1
ATOM 1379 C C . ALA A 1 183 ? 1.856 -12.098 -3.492 1.00 93.75 183 ALA A C 1
ATOM 1381 O O . ALA A 1 183 ? 1.916 -13.291 -3.176 1.00 93.75 183 ALA A O 1
ATOM 1382 N N . ARG A 1 184 ? 2.014 -11.669 -4.744 1.00 92.00 184 ARG A N 1
ATOM 1383 C CA . ARG A 1 184 ? 2.414 -12.522 -5.863 1.00 92.00 184 ARG A CA 1
ATOM 1384 C C . ARG A 1 184 ? 3.500 -11.831 -6.663 1.00 92.00 184 ARG A C 1
ATOM 1386 O O . ARG A 1 184 ? 3.383 -10.639 -6.942 1.00 92.00 184 ARG A O 1
ATOM 1393 N N . TYR A 1 185 ? 4.529 -12.613 -6.960 1.00 87.56 185 TYR A N 1
ATOM 1394 C CA . TYR A 1 185 ? 5.628 -12.270 -7.846 1.00 87.56 185 TYR A CA 1
ATOM 1395 C C . TYR A 1 185 ? 5.273 -12.641 -9.284 1.00 87.56 185 TYR A C 1
ATOM 1397 O O . TYR A 1 185 ? 4.764 -13.774 -9.463 1.00 87.56 185 TYR A O 1
#

Radius of gyration: 17.52 Å; Cα contacts (8 Å, |Δi|>4): 236; chains: 1; bounding box: 42×30×51 Å

Mean predicted aligned error: 3.64 Å